Protein 6W92 (pdb70)

CATH classification: 2.30.30.140 (+1 more: 2.30.30.30)

Secondary structure (DSSP, 8-state):
-EEE-SSS-SS-TT-EEEEE-TTT--EEEEEEEEEEEEPPPTTS-SS-SSS---GGG-EEEEEESS-GGG-EEEEEGGGEEPPP--B--GGG--TT-EEEEEE-SSSTTS--EEEEEEEEEEEE-SS-EEEEEEES-STT-EEEEEPS-TT-PBPPP--

Structure (mmCIF, N/CA/C/O backbone):
data_6W92
#
_entry.id   6W92
#
_cell.length_a   40.380
_cell.length_b   54.870
_cell.length_c   66.550
_cell.angle_alpha   90.000
_cell.angle_beta   90.000
_cell.angle_gamma   90.000
#
_symmetry.space_group_name_H-M   'P 21 21 21'
#
loop_
_entity.id
_entity.type
_entity.pdbx_description
1 polymer 'E3 ubiquitin-protein ligase UHRF1'
2 water water
#
loop_
_atom_site.group_PDB
_atom_site.id
_atom_site.type_symbol
_atom_site.label_atom_id
_atom_site.label_alt_id
_atom_site.label_comp_id
_atom_site.label_asym_id
_atom_site.label_entity_id
_atom_site.label_seq_id
_atom_site.pdbx_PDB_ins_code
_atom_site.Cartn_x
_atom_site.Cartn_y
_atom_site.Cartn_z
_atom_site.occupancy
_atom_site.B_iso_or_equiv
_atom_site.auth_seq_id
_atom_site.auth_comp_id
_atom_site.auth_asym_id
_atom_site.auth_atom_id
_atom_site.pdbx_PDB_model_num
ATOM 1 N N . ASP A 1 6 ? 22.52395 -8.85738 -40.56463 1.000 32.02479 127 ASP A N 1
ATOM 2 C CA . ASP A 1 6 ? 23.75274 -9.21390 -39.86837 1.000 29.75733 127 ASP A CA 1
ATOM 3 C C . ASP A 1 6 ? 24.07126 -8.15489 -38.80701 1.000 31.49613 127 ASP A C 1
ATOM 4 O O . ASP A 1 6 ? 23.48418 -7.06366 -38.80469 1.000 31.51193 127 ASP A O 1
ATOM 7 N N . MET A 1 7 ? 24.97279 -8.49892 -37.88975 1.000 22.09420 128 MET A N 1
ATOM 8 C CA . MET A 1 7 ? 25.45558 -7.57673 -36.86879 1.000 21.55525 128 MET A CA 1
ATOM 9 C C . MET A 1 7 ? 26.79803 -7.00290 -37.30804 1.000 14.98874 128 MET A C 1
ATOM 10 O O . MET A 1 7 ? 27.67295 -7.74416 -37.76414 1.000 18.75841 128 MET A O 1
ATOM 14 N N . TRP A 1 8 ? 26.95170 -5.69046 -37.16995 1.000 11.67958 129 TRP A N 1
ATOM 15 C CA . TRP A 1 8 ? 28.20268 -5.00208 -37.44263 1.000 8.76693 129 TRP A CA 1
ATOM 16 C C . TRP A 1 8 ? 28.77735 -4.46838 -36.14196 1.000 8.24247 129 TRP A C 1
ATOM 17 O O . TRP A 1 8 ? 28.05253 -3.88926 -35.32561 1.000 8.73952 129 TRP A O 1
ATOM 38 N N . ASP A 1 9 ? 30.07204 -4.65135 -35.94224 1.000 8.13034 130 ASP A N 1
ATOM 39 C CA . ASP A 1 9 ? 30.73752 -4.02685 -34.81764 1.000 8.01182 130 ASP A CA 1
ATOM 40 C C . ASP A 1 9 ? 30.71553 -2.51418 -34.97323 1.000 10.20390 130 ASP A C 1
ATOM 41 O O . ASP A 1 9 ? 30.84854 -1.98306 -36.08190 1.000 12.26848 130 ASP A O 1
ATOM 50 N N . GLU A 1 10 ? 30.55099 -1.82376 -33.85129 1.000 9.67270 131 GLU A N 1
ATOM 51 C CA . GLU A 1 10 ? 30.35013 -0.38405 -33.79109 1.000 10.33821 131 GLU A CA 1
ATOM 52 C C . GLU A 1 10 ? 31.30268 0.18074 -32.75260 1.000 11.37498 131 GLU A C 1
ATOM 53 O 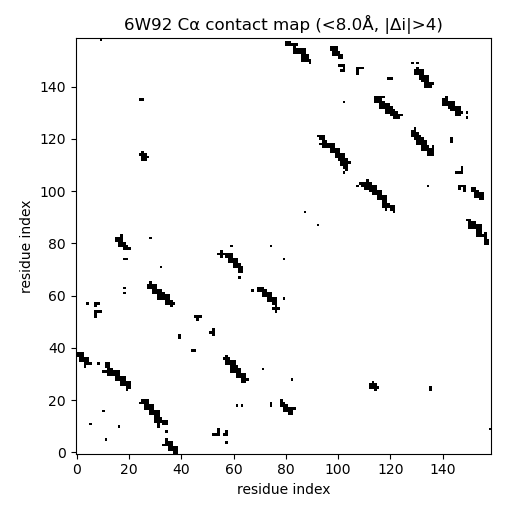O . GLU A 1 10 ? 31.32063 -0.28658 -31.61447 1.000 10.56340 131 GLU A O 1
ATOM 65 N N . THR A 1 11 ? 32.07122 1.19742 -33.12614 1.000 10.50324 132 THR A N 1
ATOM 66 C CA . THR A 1 11 ? 33.06984 1.76508 -32.23878 1.000 14.14548 132 THR A CA 1
ATOM 67 C C . THR A 1 11 ? 32.76857 3.18310 -31.78505 1.000 15.49800 132 THR A C 1
ATOM 68 O O . THR A 1 11 ? 33.42588 3.65770 -30.85826 1.000 17.07507 132 THR A O 1
ATOM 79 N N . GLU A 1 12 ? 31.81589 3.87164 -32.40210 1.000 13.87985 133 GLU A N 1
ATOM 80 C CA . GLU A 1 12 ? 31.57270 5.27914 -32.08476 1.000 17.64976 133 GLU A CA 1
ATOM 81 C C . GLU A 1 12 ? 30.31383 5.51273 -31.26905 1.000 17.04543 133 GLU A C 1
ATOM 82 O O . GLU A 1 12 ? 30.33844 6.28526 -30.30412 1.000 21.96134 133 GLU A O 1
ATOM 94 N N . LEU A 1 13 ? 29.20827 4.86334 -31.62164 1.000 14.88847 134 LEU A N 1
ATOM 95 C CA . LEU A 1 13 ? 27.92723 5.20071 -31.00938 1.000 17.81369 134 LEU A CA 1
ATOM 96 C C . LEU A 1 13 ? 27.82873 4.74626 -29.55715 1.000 17.86781 134 LEU A C 1
ATOM 97 O O . LEU A 1 13 ? 27.08391 5.34863 -28.77644 1.000 21.00430 134 LEU A O 1
ATOM 113 N N . GLY A 1 14 ? 28.55170 3.70444 -29.16551 1.000 15.93724 135 GLY A N 1
ATOM 114 C CA . GLY A 1 14 ? 28.39093 3.18043 -27.81870 1.000 15.93500 135 GLY A CA 1
ATOM 115 C C . GLY A 1 14 ? 28.91245 4.14544 -26.76757 1.000 14.24259 135 GLY A C 1
ATOM 116 O O . GLY A 1 14 ? 29.95230 4.78044 -26.93413 1.000 16.77144 135 GLY A O 1
ATOM 120 N N . LEU A 1 15 ? 28.18179 4.23675 -25.65550 1.000 18.53357 136 LEU A N 1
ATOM 121 C CA . LEU A 1 15 ? 28.65884 4.97812 -24.49454 1.000 18.71344 136 LEU A CA 1
ATOM 122 C C . LEU A 1 15 ? 29.70341 4.19696 -23.71393 1.000 18.81877 136 LEU A C 1
ATOM 123 O O . LEU A 1 15 ? 30.49945 4.79614 -22.98315 1.000 22.26905 136 LEU A O 1
ATOM 130 N N . TYR A 1 16 ? 29.70538 2.87680 -23.85249 1.000 14.84413 137 TYR A N 1
ATOM 131 C CA . TYR A 1 16 ? 30.58534 1.97520 -23.12428 1.000 14.17913 137 TYR A CA 1
ATOM 132 C C . TYR A 1 16 ? 31.42385 1.21395 -24.14148 1.000 13.72074 137 TYR A C 1
ATOM 133 O O . TYR A 1 16 ? 30.95576 0.90493 -25.24188 1.000 18.21142 137 TYR A O 1
ATOM 151 N N . LYS A 1 17 ? 32.68063 0.98115 -23.80758 1.000 17.20334 138 LYS A N 1
ATOM 152 C CA . LYS A 1 17 ? 33.62556 0.39898 -24.74819 1.000 15.99818 138 LYS A CA 1
ATOM 153 C C 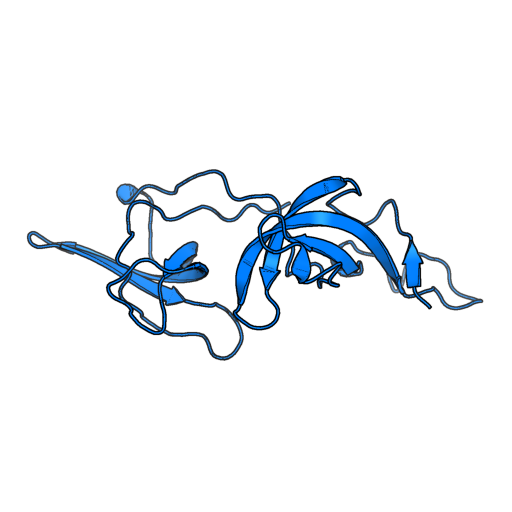. LYS A 1 17 ? 33.96101 -1.04131 -24.37802 1.000 14.05680 138 LYS A C 1
ATOM 154 O O . LYS A 1 17 ? 33.74122 -1.47709 -23.23666 1.000 10.65454 138 LYS A O 1
ATOM 164 N N . VAL A 1 18 ? 34.50302 -1.77448 -25.37088 1.000 12.11631 139 VAL A N 1
ATOM 165 C CA . VAL A 1 18 ? 34.93972 -3.13340 -25.10286 1.000 10.80824 139 VAL A CA 1
ATOM 166 C C . VAL A 1 18 ? 35.93554 -3.11597 -23.95327 1.000 10.67442 139 VAL A C 1
ATOM 167 O O . VAL A 1 18 ? 36.80889 -2.23609 -23.85221 1.000 12.90471 139 VAL A O 1
ATOM 180 N N . ASN A 1 19 ? 35.74070 -4.05492 -23.02809 1.000 9.34272 140 ASN A N 1
ATOM 181 C CA . ASN A 1 19 ? 36.55315 -4.24832 -21.83993 1.000 12.02236 140 ASN A CA 1
ATOM 182 C C . ASN A 1 19 ? 36.08270 -3.40944 -20.66230 1.000 10.27160 140 ASN A C 1
ATOM 183 O O . ASN A 1 19 ? 36.49050 -3.70098 -19.52695 1.000 11.61746 140 ASN A O 1
ATOM 194 N N . GLU A 1 20 ? 35.21397 -2.42196 -20.86050 1.000 9.45207 141 GLU A N 1
ATOM 195 C CA . GLU A 1 20 ? 34.72357 -1.61485 -19.75549 1.000 9.21116 141 GLU A CA 1
ATOM 196 C C . GLU A 1 20 ? 33.68054 -2.37631 -18.96122 1.000 8.35386 141 GLU A C 1
ATOM 197 O O . GLU A 1 20 ? 32.88675 -3.14306 -19.51211 1.000 8.96154 141 GLU A O 1
ATOM 209 N N . TYR A 1 21 ? 33.66993 -2.13199 -17.66376 1.000 8.06486 142 TYR A N 1
ATOM 210 C CA . TYR A 1 21 ? 32.68678 -2.70865 -16.77239 1.000 8.44091 142 TYR A CA 1
ATOM 211 C C . TYR A 1 21 ? 31.50334 -1.76689 -16.62137 1.000 6.99760 142 TYR A C 1
ATOM 212 O O . TYR A 1 21 ? 31.64585 -0.54192 -16.63219 1.000 9.42724 142 TYR A O 1
ATOM 230 N N . VAL A 1 22 ? 30.33015 -2.37400 -16.52328 1.000 6.44848 143 VAL A N 1
ATOM 231 C CA . VAL A 1 22 ? 29.04945 -1.68264 -16.46447 1.000 6.46473 143 VAL A CA 1
ATOM 232 C C . VAL A 1 22 ? 28.17422 -2.44173 -15.47831 1.000 5.82952 143 VAL A C 1
ATOM 233 O O . VAL A 1 22 ? 28.51299 -3.54222 -15.04902 1.000 6.54658 143 VAL A O 1
ATOM 246 N N . ASP A 1 23 ? 27.01751 -1.86488 -15.17376 1.000 6.14019 144 ASP A N 1
ATOM 247 C CA . ASP A 1 23 ? 25.89814 -2.61898 -14.63230 1.000 5.70743 144 ASP A CA 1
ATOM 248 C C . ASP A 1 23 ? 24.97418 -2.98341 -15.79075 1.000 5.63292 144 ASP A C 1
ATOM 249 O O . ASP A 1 23 ? 24.69194 -2.13994 -16.64814 1.000 6.85973 144 ASP A O 1
ATOM 258 N N . ALA A 1 24 ? 24.50816 -4.22551 -15.79627 1.000 5.61372 145 ALA A N 1
ATOM 259 C CA . ALA A 1 24 ? 23.60750 -4.72432 -16.82381 1.000 6.12192 145 ALA A CA 1
ATOM 260 C C . ALA A 1 24 ? 22.38194 -5.34141 -16.17904 1.000 5.46012 145 ALA A C 1
ATOM 261 O O . ALA A 1 24 ? 22.47543 -6.02473 -15.14604 1.000 7.01871 145 ALA A O 1
ATOM 268 N N . ARG A 1 25 ? 21.22346 -5.08174 -16.77438 1.000 6.34476 146 ARG A N 1
ATOM 269 C CA . ARG A 1 25 ? 19.94946 -5.50116 -16.21085 1.000 6.37605 146 ARG A CA 1
ATOM 270 C C . ARG A 1 25 ? 19.54638 -6.84976 -16.79606 1.000 6.34290 146 ARG A C 1
ATOM 271 O O . ARG A 1 25 ? 19.33744 -6.98352 -18.01551 1.000 6.77783 146 ARG A O 1
ATOM 292 N N . ASP A 1 26 ? 19.40049 -7.83869 -15.92190 1.000 6.84981 147 ASP A N 1
ATOM 293 C CA . ASP A 1 26 ? 19.14208 -9.19645 -16.34549 1.000 7.68232 147 ASP A CA 1
ATOM 294 C C . ASP A 1 26 ? 17.78711 -9.30920 -17.02001 1.000 8.64345 147 ASP A C 1
ATOM 295 O O . ASP A 1 26 ? 16.78824 -8.77376 -16.54501 1.000 8.80490 147 ASP A O 1
ATOM 304 N N . THR A 1 27 ? 17.76011 -10.06808 -18.11626 1.000 8.64408 148 THR A N 1
ATOM 305 C CA . THR A 1 27 ? 16.57540 -10.10841 -18.96580 1.000 10.42878 148 THR A CA 1
ATOM 306 C C . THR A 1 27 ? 15.46149 -10.92345 -18.33570 1.000 11.62098 148 THR A C 1
ATOM 307 O O . THR A 1 27 ? 14.30594 -10.79003 -18.75206 1.000 14.02806 148 THR A O 1
ATOM 318 N N . ASN A 1 28 ? 15.78466 -11.78371 -17.38063 1.000 10.57143 149 ASN A N 1
ATOM 319 C CA . ASN A 1 28 ? 14.81358 -12.64268 -16.74887 1.000 14.18465 149 ASN A CA 1
ATOM 320 C C . ASN A 1 28 ? 14.27610 -12.12104 -15.43148 1.000 13.60427 149 ASN A C 1
ATOM 321 O O . ASN A 1 28 ? 13.07555 -12.24555 -15.15471 1.000 19.72808 149 ASN A O 1
ATOM 332 N N . MET A 1 29 ? 15.12553 -11.50325 -14.62190 1.000 13.25686 150 MET A N 1
ATOM 333 C CA . MET A 1 29 ? 14.78862 -11.08206 -13.28495 1.000 17.54338 150 MET A CA 1
ATOM 334 C C . MET A 1 29 ? 14.71371 -9.57318 -13.10840 1.000 10.64510 150 MET A C 1
ATOM 335 O O . MET A 1 29 ? 14.11357 -9.10971 -12.13337 1.000 11.00904 150 MET A O 1
ATOM 339 N N . GLY A 1 30 ? 15.28550 -8.80703 -14.01829 1.000 9.68672 151 GLY A N 1
ATOM 340 C CA . GLY A 1 30 ? 15.19748 -7.36899 -13.93899 1.000 10.04084 151 GLY A CA 1
ATOM 341 C C . GLY A 1 30 ? 16.15807 -6.66818 -13.01206 1.000 8.85708 151 GLY A C 1
ATOM 342 O O . GLY A 1 30 ? 16.10653 -5.41461 -12.90343 1.000 10.20893 151 GLY A O 1
ATOM 346 N N . ALA A 1 31 ? 17.00918 -7.40478 -12.31919 1.000 7.68177 152 ALA A N 1
ATOM 347 C CA . ALA A 1 31 ? 17.98434 -6.81741 -11.42003 1.000 6.97699 152 ALA A CA 1
ATOM 348 C C . ALA A 1 31 ? 19.27436 -6.49228 -12.15105 1.000 6.21752 152 ALA A C 1
ATOM 349 O O . ALA A 1 31 ? 19.56229 -7.03058 -13.22241 1.000 6.53928 152 ALA A O 1
ATOM 356 N N . TRP A 1 32 ? 20.05202 -5.60132 -11.54961 1.000 6.32283 153 TRP A N 1
ATOM 357 C CA . TRP A 1 32 ? 21.29842 -5.10815 -12.12358 1.000 6.17312 153 TRP A CA 1
ATOM 358 C C . TRP A 1 32 ? 22.48725 -5.86709 -11.56229 1.000 6.76504 153 TRP A C 1
ATOM 359 O O . TRP A 1 32 ? 22.61115 -6.00965 -10.34302 1.000 7.01316 153 TRP A O 1
ATOM 380 N N . PHE A 1 33 ? 23.37938 -6.30586 -12.43995 1.000 6.31474 154 PHE A N 1
ATOM 381 C CA . PHE A 1 33 ? 24.56743 -7.06510 -12.08782 1.000 6.78222 154 PHE A CA 1
ATOM 382 C C . PHE A 1 33 ? 25.77214 -6.51477 -12.82391 1.000 7.22725 154 PHE A C 1
ATOM 383 O O . PHE A 1 33 ? 25.66930 -6.08738 -13.97557 1.000 7.33401 154 PHE A O 1
ATOM 400 N N . GLU A 1 34 ? 26.91784 -6.52293 -12.17120 1.000 6.67517 155 GLU A N 1
ATOM 401 C CA . GLU A 1 34 ? 28.13729 -6.05600 -12.80410 1.000 6.67231 155 GLU A CA 1
ATOM 402 C C . GLU A 1 34 ? 28.51564 -6.95684 -13.96774 1.000 5.82030 155 GLU A C 1
ATOM 403 O O . GLU A 1 34 ? 28.44102 -8.18191 -13.87284 1.000 6.80791 155 GLU A O 1
ATOM 415 N N . ALA A 1 35 ? 28.95328 -6.34559 -15.06541 1.000 6.64601 156 ALA A N 1
ATOM 416 C CA . ALA A 1 35 ? 29.29415 -7.09489 -16.26055 1.000 5.35282 156 ALA A CA 1
ATOM 417 C C . ALA A 1 35 ? 30.38826 -6.37148 -17.01768 1.000 5.99197 156 ALA A C 1
ATOM 418 O O . ALA A 1 35 ? 30.59811 -5.17720 -16.84261 1.000 6.98489 156 ALA A O 1
ATOM 425 N N . GLN A 1 36 ? 31.09760 -7.12212 -17.84740 1.000 6.66037 157 GLN A N 1
ATOM 426 C CA . GLN A 1 36 ? 32.09664 -6.54958 -18.73608 1.000 6.60730 157 GLN A CA 1
ATOM 427 C C . GLN A 1 36 ? 31.55645 -6.51860 -20.16343 1.000 7.02004 157 GLN A C 1
ATOM 428 O O . GLN A 1 36 ? 30.99484 -7.50823 -20.63723 1.000 6.10590 157 GLN A O 1
ATOM 442 N N . VAL A 1 37 ? 31.71636 -5.37789 -20.83597 1.000 6.75475 158 VAL A N 1
ATOM 443 C CA . VAL A 1 37 ? 31.36957 -5.29363 -22.25151 1.000 6.48743 158 VAL A CA 1
ATOM 444 C C . VAL A 1 37 ? 32.41855 -6.03825 -23.06101 1.000 6.98412 158 VAL A C 1
ATOM 445 O O . VAL A 1 37 ? 33.62172 -5.76601 -22.94943 1.000 9.01860 158 VAL A O 1
ATOM 458 N N . VAL A 1 38 ? 31.98232 -6.97257 -23.88025 1.000 6.38655 159 VAL A N 1
ATOM 459 C CA . VAL A 1 38 ? 32.90539 -7.67696 -24.74643 1.000 8.51104 159 VAL A CA 1
ATOM 460 C C . VAL A 1 38 ? 32.71901 -7.34912 -26.22067 1.000 7.72101 159 VAL A C 1
ATOM 461 O O . VAL A 1 38 ? 33.64534 -7.59695 -27.00478 1.000 7.87360 159 VAL A O 1
ATOM 474 N N . ARG A 1 39 ? 31.57809 -6.79639 -26.62281 1.000 6.20647 160 ARG A N 1
ATOM 475 C CA . ARG A 1 39 ? 31.32556 -6.42404 -28.00898 1.000 6.35527 160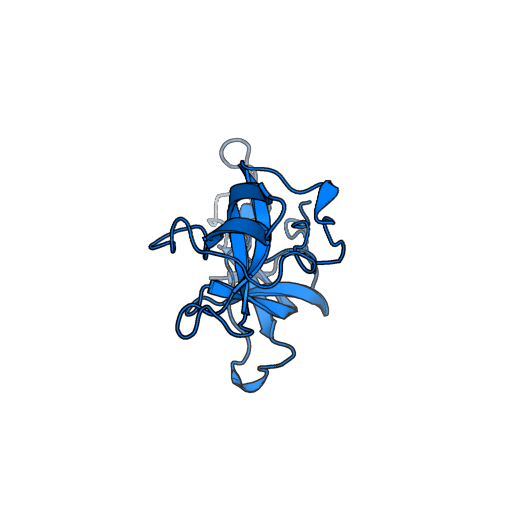 ARG A CA 1
ATOM 476 C C . ARG A 1 39 ? 30.21372 -5.38761 -28.02301 1.000 6.26367 160 ARG A C 1
ATOM 477 O O . ARG A 1 39 ? 29.35039 -5.38412 -27.13662 1.000 6.76082 160 ARG A O 1
ATOM 498 N N . VAL A 1 40 ? 30.25777 -4.49154 -29.01335 1.000 6.80448 161 VAL A N 1
ATOM 499 C CA . VAL A 1 40 ? 29.22666 -3.48862 -29.24068 1.000 6.87260 161 VAL A CA 1
ATOM 500 C C . VAL A 1 40 ? 28.87283 -3.55789 -30.71321 1.000 6.95442 161 VAL A C 1
ATOM 501 O O . VAL A 1 40 ? 29.76469 -3.47542 -31.56604 1.000 7.52562 161 VAL A O 1
ATOM 514 N N . THR A 1 41 ? 27.59259 -3.71932 -31.01920 1.000 6.98099 162 THR A N 1
ATOM 515 C CA . THR A 1 41 ? 27.17044 -3.89277 -32.39894 1.000 7.29822 162 THR A CA 1
ATOM 516 C C . THR A 1 41 ? 25.97616 -3.01303 -32.72080 1.000 7.79632 162 THR A C 1
ATOM 517 O O . THR A 1 41 ? 25.29795 -2.48165 -31.83800 1.000 8.32645 162 THR A O 1
ATOM 528 N N . ARG A 1 42 ? 25.73653 -2.86751 -34.01606 1.000 8.58001 163 ARG A N 1
ATOM 529 C CA . ARG A 1 42 ? 24.53484 -2.26115 -34.55612 1.000 8.92528 163 ARG A CA 1
ATOM 530 C C . ARG A 1 42 ? 24.02996 -3.16473 -35.66937 1.000 11.00186 163 ARG A C 1
ATOM 531 O O . ARG A 1 42 ? 24.75693 -4.02835 -36.16560 1.000 11.04962 163 ARG A O 1
ATOM 552 N N . LYS A 1 43 ? 22.78344 -2.96184 -36.07356 1.000 10.55240 164 LYS A N 1
ATOM 553 C CA . LYS A 1 43 ? 22.28457 -3.67255 -37.23717 1.000 11.83357 164 LYS A CA 1
ATOM 554 C C . LYS A 1 43 ? 22.93267 -3.11812 -38.50108 1.000 11.77450 164 LYS A C 1
ATOM 555 O O . LYS A 1 43 ? 23.20429 -1.92050 -38.61774 1.000 12.90062 164 LYS A O 1
ATOM 559 N N . ALA A 1 44 ? 23.16905 -4.00354 -39.46119 1.000 11.93490 165 ALA A N 1
ATOM 560 C CA . ALA A 1 44 ? 23.83624 -3.59692 -40.69020 1.000 12.49390 165 ALA A CA 1
ATOM 561 C C . ALA A 1 44 ? 23.01114 -2.54082 -41.41776 1.000 12.37999 165 ALA A C 1
ATOM 562 O O . ALA A 1 44 ? 21.78216 -2.67976 -41.53603 1.000 14.44283 165 ALA A O 1
ATOM 569 N N . PRO A 1 45 ? 23.64679 -1.49381 -41.94571 1.000 12.51041 166 PRO A N 1
ATOM 570 C C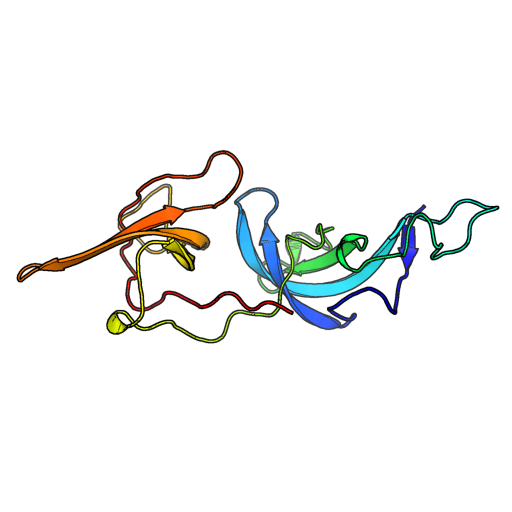A . PRO A 1 45 ? 22.93098 -0.56578 -42.81542 1.000 15.65365 166 PRO A CA 1
ATOM 571 C C . PRO A 1 45 ? 22.54777 -1.26779 -44.10122 1.000 16.36110 166 PRO A C 1
ATOM 572 O O . PRO A 1 45 ? 23.17077 -2.25301 -44.51642 1.000 16.53940 166 PRO A O 1
ATOM 583 N N . SER A 1 46 ? 21.52044 -0.71826 -44.73846 1.000 16.18369 167 SER A N 1
ATOM 584 C CA . SER A 1 46 ? 21.15308 -1.14005 -46.07716 1.000 18.80784 167 SER A CA 1
ATOM 585 C C . SER A 1 46 ? 22.27581 -0.82594 -47.06286 1.000 18.67733 167 SER A C 1
ATOM 586 O O . SER A 1 46 ? 23.08370 0.08402 -46.85818 1.000 15.66294 167 SER A O 1
ATOM 594 N N . ARG A 1 47 ? 22.30137 -1.57810 -48.16592 1.000 18.62667 168 ARG A N 1
ATOM 595 C CA . ARG A 1 47 ? 23.37357 -1.43257 -49.14880 1.000 23.42887 168 ARG A CA 1
ATOM 596 C C . ARG A 1 47 ? 23.44677 -0.02406 -49.72221 1.000 16.21935 168 ARG A C 1
ATOM 597 O O . ARG A 1 47 ? 24.54931 0.47418 -50.01260 1.000 16.57112 168 ARG A O 1
ATOM 601 N N . ASP A 1 48 ? 22.29861 0.62865 -49.87980 1.000 17.25678 169 ASP A N 1
ATOM 602 C CA . ASP A 1 48 ? 22.21556 1.94932 -50.47968 1.000 18.31805 169 ASP A CA 1
ATOM 603 C C . ASP A 1 48 ? 21.93793 3.03186 -49.44904 1.000 18.68880 169 ASP A C 1
ATOM 604 O O . ASP A 1 48 ? 21.49124 4.12444 -49.81442 1.000 19.96904 169 ASP A O 1
ATOM 608 N N . GLU A 1 49 ? 22.23074 2.76571 -48.17444 1.000 18.22018 170 GLU A N 1
ATOM 609 C CA . GLU A 1 49 ? 22.04219 3.75810 -47.13969 1.000 18.09924 170 GLU A CA 1
ATOM 610 C C . GLU A 1 49 ? 23.34228 3.98580 -46.38178 1.000 17.19490 170 GLU A C 1
ATOM 611 O O . GLU A 1 49 ? 24.10774 3.03765 -46.15961 1.000 16.01047 170 GLU A O 1
ATOM 623 N N . PRO A 1 50 ? 23.60948 5.21796 -45.95601 1.000 17.92033 171 PRO A N 1
ATOM 624 C CA . PRO A 1 50 ? 24.78473 5.46775 -45.12319 1.000 17.27935 171 PRO A CA 1
ATOM 625 C C . PRO A 1 50 ? 24.57240 4.93018 -43.71423 1.000 16.37233 171 PRO A C 1
ATOM 626 O O . PRO A 1 50 ? 23.45293 4.65353 -43.26677 1.000 16.48748 171 PRO A O 1
ATOM 637 N N . CYS A 1 51 ? 25.67897 4.78847 -42.99054 1.000 15.57907 172 CYS A N 1
ATOM 638 C CA . CYS A 1 51 ? 25.57008 4.37414 -41.59594 1.000 14.79523 172 CYS A CA 1
ATOM 639 C C . CYS A 1 51 ? 24.73399 5.35186 -40.78436 1.000 15.71747 172 CYS A C 1
ATOM 640 O O . CYS A 1 51 ? 24.07114 4.94231 -39.82435 1.000 15.43654 172 CYS A O 1
ATOM 648 N N . SER A 1 52 ? 24.75156 6.62943 -41.13931 1.000 17.75516 173 SER A N 1
ATOM 649 C CA . SER A 1 52 ? 23.96719 7.65260 -40.46099 1.000 20.44293 173 SER A CA 1
ATOM 650 C C . SER A 1 52 ? 23.46690 8.61437 -41.52027 1.000 25.26151 173 SER A C 1
ATOM 651 O O . SER A 1 52 ? 24.24506 9.02991 -42.37735 1.000 22.78700 173 SER A O 1
ATOM 659 N N . SER A 1 53 ? 22.18236 8.96473 -41.46922 1.000 32.28680 174 SER A N 1
ATOM 660 C CA . SER A 1 53 ? 21.57636 9.84340 -42.46294 1.000 36.32811 174 SER A CA 1
ATOM 661 C C . SER A 1 53 ? 20.87160 11.00152 -41.76895 1.000 33.12011 174 SER A C 1
ATOM 662 O O . SER A 1 53 ? 20.72635 11.02948 -40.54613 1.000 31.44948 174 SER A O 1
ATOM 666 N N . THR A 1 54 ? 20.43124 11.97406 -42.56981 1.000 37.76293 175 THR A N 1
ATOM 667 C CA . THR A 1 54 ? 19.64477 13.07707 -42.02421 1.000 35.77320 175 THR A CA 1
ATOM 668 C C . THR A 1 54 ? 18.29149 12.58428 -41.52567 1.000 36.68284 175 THR A C 1
ATOM 669 O O . THR A 1 54 ? 17.83346 12.99138 -40.45253 1.000 36.92147 175 THR A O 1
ATOM 673 N N . SER A 1 55 ? 17.64110 11.70011 -42.28944 1.000 37.19690 176 SER A N 1
ATOM 674 C CA . SER A 1 55 ? 16.34750 11.17045 -41.86971 1.000 34.47473 176 SER A CA 1
ATOM 675 C C . SER A 1 55 ? 16.48131 10.34818 -40.59657 1.000 35.90194 176 SER A C 1
ATOM 676 O O . SER A 1 55 ? 15.59110 10.36856 -39.73707 1.000 39.76845 176 SER A O 1
ATOM 684 N N . ARG A 1 56 ? 17.58709 9.61760 -40.45836 1.000 33.62047 177 ARG A N 1
ATOM 685 C CA . ARG A 1 56 ? 17.79493 8.70001 -39.33879 1.000 32.84543 177 ARG A CA 1
ATOM 686 C C . ARG A 1 56 ? 19.23209 8.82703 -38.85830 1.000 32.88550 177 ARG A C 1
ATOM 687 O O . ARG A 1 56 ? 20.08290 7.97227 -39.14460 1.000 32.35978 177 ARG A O 1
ATOM 691 N N . PRO A 1 57 ? 19.54755 9.89752 -38.12874 1.000 33.18684 178 PRO A N 1
ATOM 692 C CA . PRO A 1 57 ? 20.88467 10.00909 -37.51762 1.000 29.16568 178 PRO A CA 1
ATOM 693 C C . PRO A 1 57 ? 21.10908 8.86892 -36.53635 1.000 24.41177 178 PRO A C 1
ATOM 694 O O . PRO A 1 57 ? 20.31550 8.66001 -35.62357 1.000 28.03033 178 PRO A O 1
ATOM 705 N N . ALA A 1 58 ? 22.18388 8.10551 -36.74958 1.000 23.29720 179 ALA A N 1
ATOM 706 C CA . ALA A 1 58 ? 22.49982 6.99568 -35.86100 1.000 22.04728 179 ALA A CA 1
ATOM 707 C C . ALA A 1 58 ? 22.63981 7.50642 -34.43296 1.000 25.77216 179 ALA A C 1
ATOM 708 O O . ALA A 1 58 ? 23.14108 8.61142 -34.19656 1.000 32.97205 179 ALA A O 1
ATOM 715 N N . LEU A 1 59 ? 22.17004 6.70535 -33.48017 1.000 25.79967 180 LEU A N 1
ATOM 716 C CA . LEU A 1 59 ? 22.08426 7.12464 -32.09141 1.000 24.59748 180 LEU A CA 1
ATOM 717 C C . LEU A 1 59 ? 22.60824 6.02759 -31.17567 1.000 23.28793 180 LEU A C 1
ATOM 718 O O . LEU A 1 59 ? 22.60571 4.84246 -31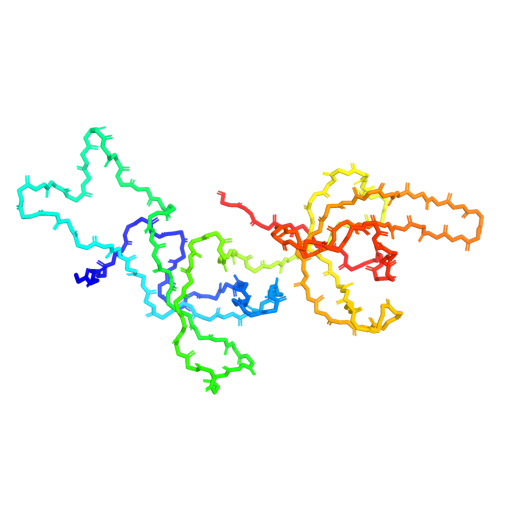.51761 1.000 20.70630 180 LEU A O 1
ATOM 734 N N . GLU A 1 60 ? 23.05225 6.44308 -29.98776 1.000 28.97129 181 GLU A N 1
ATOM 735 C CA . GLU A 1 60 ? 23.58017 5.49449 -29.01111 1.000 24.86391 181 GLU A CA 1
ATOM 736 C C . GLU A 1 60 ? 22.53463 4.45476 -28.62088 1.000 22.57220 181 GLU A C 1
ATOM 737 O O . GLU A 1 60 ? 22.86873 3.29116 -28.35678 1.000 23.36287 181 GLU A O 1
ATOM 741 N N . GLU A 1 61 ? 21.26439 4.85687 -28.54872 1.000 23.83261 182 GLU A N 1
ATOM 742 C CA . GLU A 1 61 ? 20.21025 3.90439 -28.21310 1.000 28.89713 182 GLU A CA 1
ATOM 743 C C . GLU A 1 61 ? 20.07285 2.81616 -29.26722 1.000 27.78887 182 GLU A C 1
ATOM 744 O O . GLU A 1 61 ? 19.33155 1.84760 -29.05100 1.000 31.79218 182 GLU A O 1
ATOM 748 N N . ASP A 1 62 ? 20.76365 2.95908 -30.40126 1.000 23.22150 183 ASP A N 1
ATOM 749 C CA . ASP A 1 62 ? 20.68333 1.97225 -31.46095 1.000 22.69225 183 ASP A CA 1
ATOM 750 C C . ASP A 1 62 ? 21.54653 0.74979 -31.17640 1.000 25.62050 183 ASP A C 1
ATOM 751 O O . ASP A 1 62 ? 21.28825 -0.31100 -31.75639 1.000 28.89053 183 ASP A O 1
ATOM 760 N N . VAL A 1 63 ? 22.56572 0.85955 -30.30252 1.000 16.07561 184 VAL A N 1
ATOM 761 C CA . VAL A 1 63 ? 23.55347 -0.20921 -30.21427 1.000 10.92653 184 VAL A CA 1
ATOM 762 C C . VAL A 1 63 ? 23.07675 -1.31214 -29.29037 1.000 9.28799 184 VAL A C 1
ATOM 763 O O . VAL A 1 63 ? 22.28838 -1.09384 -28.36283 1.000 9.84579 184 VAL A O 1
ATOM 776 N N . ILE A 1 64 ? 23.58512 -2.50653 -29.55013 1.000 9.26132 185 ILE A N 1
ATOM 777 C CA . ILE A 1 64 ? 23.42747 -3.65052 -28.66927 1.000 8.56387 185 ILE A CA 1
ATOM 778 C C . ILE A 1 64 ? 24.76422 -3.90241 -27.99722 1.000 8.96617 185 ILE A C 1
ATOM 779 O O . ILE A 1 64 ? 25.79913 -3.97905 -28.66479 1.000 8.67074 185 ILE A O 1
ATOM 795 N N . TYR A 1 65 ? 24.74506 -4.00374 -26.69485 1.000 8.42082 186 TYR A N 1
ATOM 796 C CA . TYR A 1 65 ? 25.91954 -4.34363 -25.91869 1.000 7.90432 186 TYR A CA 1
ATOM 797 C C . TYR A 1 65 ? 25.92302 -5.83676 -25.65427 1.000 11.51404 186 TYR A C 1
ATOM 798 O O . TYR A 1 65 ? 24.89099 -6.41927 -25.30082 1.000 16.66540 186 TYR A O 1
ATOM 816 N N . HIS A 1 66 ? 27.07582 -6.45584 -25.83103 1.000 6.92862 187 HIS A N 1
ATOM 817 C CA . HIS A 1 66 ? 27.23812 -7.86502 -25.54997 1.000 6.50625 187 HIS A CA 1
ATOM 818 C C . HIS A 1 66 ? 28.13005 -7.95408 -24.33311 1.000 5.86960 187 HIS A C 1
ATOM 819 O O . HIS A 1 66 ? 29.24543 -7.41734 -24.33342 1.000 6.99233 187 HIS A O 1
ATOM 833 N N . VAL A 1 67 ? 27.62455 -8.55632 -23.26102 1.000 5.74927 188 VAL A N 1
ATOM 834 C CA . VAL A 1 67 ? 28.27592 -8.46202 -21.96109 1.000 5.65872 188 VAL A CA 1
ATOM 835 C C . VAL A 1 67 ? 28.41082 -9.84003 -21.33581 1.000 5.80170 188 VAL A C 1
ATOM 836 O O . VAL A 1 67 ? 27.69281 -10.77522 -21.67337 1.000 6.87168 188 VAL A O 1
ATOM 849 N N . LYS A 1 68 ? 29.34690 -9.94251 -20.40188 1.000 5.82115 189 LYS A N 1
ATOM 850 C CA . LYS A 1 68 ? 29.52975 -11.14408 -19.60486 1.000 7.01990 189 LYS A CA 1
ATOM 851 C C . LYS A 1 68 ? 29.47978 -10.75010 -18.13760 1.000 6.76164 189 LYS A C 1
ATOM 852 O O . LYS A 1 68 ? 30.26944 -9.90851 -17.68791 1.000 6.83257 189 LYS A O 1
ATOM 871 N N . TYR A 1 69 ? 28.54599 -11.33572 -17.40619 1.000 6.21393 190 TYR A N 1
ATOM 872 C CA . TYR A 1 69 ? 28.39834 -11.00766 -15.99689 1.000 7.33149 190 TYR A CA 1
ATOM 873 C C . TYR A 1 69 ? 29.60947 -11.45451 -15.20037 1.000 7.52968 190 TYR A C 1
ATOM 874 O O . TYR A 1 69 ? 30.04129 -12.59598 -15.29367 1.000 8.87200 190 TYR A O 1
ATOM 892 N N . ASP A 1 70 ? 30.07484 -10.56218 -14.32006 1.000 7.09789 191 ASP A N 1
ATOM 893 C CA . ASP A 1 70 ? 31.24492 -10.86271 -13.50148 1.000 8.93488 191 ASP A CA 1
ATOM 894 C C . ASP A 1 70 ? 31.01666 -12.06066 -12.58954 1.000 8.73620 191 ASP A C 1
ATOM 895 O O . ASP A 1 70 ? 31.91137 -12.89577 -12.42151 1.000 12.27586 191 ASP A O 1
ATOM 904 N N . ASP A 1 71 ? 29.86171 -12.14746 -11.96245 1.000 8.87678 192 ASP A N 1
ATOM 905 C CA . ASP A 1 71 ? 29.61632 -13.21838 -11.01435 1.000 10.79599 192 ASP A CA 1
ATOM 906 C C . ASP A 1 71 ? 28.87423 -14.39412 -11.62191 1.000 12.17575 192 ASP A C 1
ATOM 907 O O . ASP A 1 71 ? 28.62893 -15.38338 -10.92749 1.000 13.91984 192 ASP A O 1
ATOM 916 N N . TYR A 1 72 ? 28.50305 -14.30549 -12.89692 1.000 10.91798 193 TYR A N 1
ATOM 917 C CA . TYR A 1 72 ? 27.78597 -15.37582 -13.58702 1.000 11.24106 193 TYR A CA 1
ATOM 918 C C . TYR A 1 72 ? 28.43317 -15.64235 -14.93443 1.000 10.29838 193 TYR A C 1
ATOM 919 O O . TYR A 1 72 ? 27.77456 -15.59455 -15.97988 1.000 10.04234 193 TYR A O 1
ATOM 937 N N . PRO A 1 73 ? 29.72445 -15.95990 -14.94898 1.000 9.72594 194 PRO A N 1
ATOM 938 C CA . PRO A 1 73 ? 30.38603 -16.25427 -16.22138 1.000 11.38063 194 PRO A CA 1
ATOM 939 C C . PRO A 1 73 ? 29.75229 -17.41656 -16.94571 1.000 11.73491 194 PRO A C 1
ATOM 940 O O . PRO A 1 73 ? 29.84496 -17.50652 -18.18667 1.000 12.28893 194 PRO A O 1
ATOM 951 N N . GLU A 1 74 ? 29.11775 -18.31880 -16.1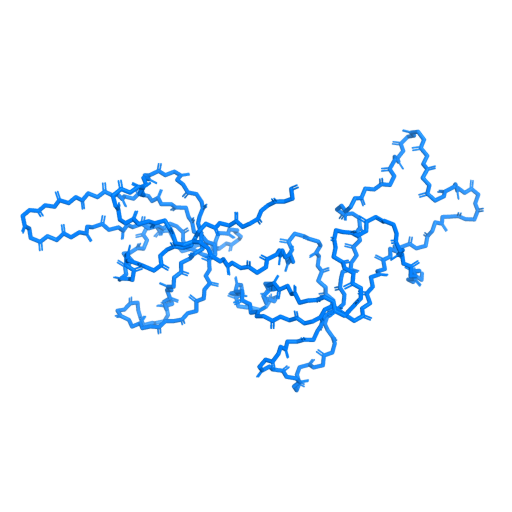9869 1.000 12.32628 195 GLU A N 1
ATOM 952 C CA . GLU A 1 74 ? 28.50839 -19.50229 -16.78087 1.000 13.89660 195 GLU A CA 1
ATOM 953 C C . GLU A 1 74 ? 27.36891 -19.14908 -17.72431 1.000 11.06652 195 GLU A C 1
ATOM 954 O O . GLU A 1 74 ? 26.99174 -19.99173 -18.54626 1.000 12.76982 195 GLU A O 1
ATOM 966 N N . ASN A 1 75 ? 26.80666 -17.95502 -17.61210 1.000 11.18270 196 ASN A N 1
ATOM 967 C CA . ASN A 1 75 ? 25.75306 -17.50517 -18.50922 1.000 11.79162 196 ASN A CA 1
ATOM 968 C C . ASN A 1 75 ? 26.28980 -17.14594 -19.88833 1.000 10.22552 196 ASN A C 1
ATOM 969 O O . ASN A 1 75 ? 25.49775 -16.99563 -20.83492 1.000 10.69585 196 ASN A O 1
ATOM 980 N N . GLY A 1 76 ? 27.60628 -16.97867 -20.03173 1.000 8.92254 197 GLY A N 1
ATOM 981 C CA . GLY A 1 76 ? 28.20374 -16.63634 -21.30114 1.000 8.53492 197 GLY A CA 1
ATOM 982 C C . GLY A 1 76 ? 27.96264 -15.18859 -21.65551 1.000 8.27025 197 GLY A C 1
ATOM 983 O O . GLY A 1 76 ? 27.59935 -14.35074 -20.83001 1.000 8.17006 197 GLY A O 1
ATOM 987 N N . VAL A 1 77 ? 28.19292 -14.90593 -22.92325 1.000 7.48989 198 VAL A N 1
ATOM 988 C CA . VAL A 1 77 ? 28.03758 -13.57123 -23.46668 1.000 6.89007 198 VAL A CA 1
ATOM 989 C C . VAL A 1 77 ? 26.56678 -13.38555 -23.79183 1.000 7.05964 198 VAL A C 1
ATOM 990 O O . VAL A 1 77 ? 25.97981 -14.20899 -24.50812 1.000 8.01753 198 VAL A O 1
ATOM 1003 N N . VAL A 1 78 ? 25.97338 -12.30983 -23.26971 1.000 7.37681 199 VAL A N 1
ATOM 1004 C CA . VAL A 1 78 ? 24.54965 -12.03361 -23.43332 1.000 7.64749 199 VAL A CA 1
ATOM 1005 C C . VAL A 1 78 ? 24.36665 -10.67687 -24.10119 1.000 7.30759 199 VAL A C 1
ATOM 1006 O O . VAL A 1 78 ? 25.12666 -9.73989 -23.85869 1.000 7.24953 199 VAL A O 1
ATOM 1019 N N . GLN A 1 79 ? 23.34552 -10.58119 -24.93532 1.000 9.01004 200 GLN A N 1
ATOM 1020 C CA . GLN A 1 79 ? 23.03910 -9.33587 -25.62753 1.000 8.63259 200 GLN A CA 1
ATOM 1021 C C . GLN A 1 79 ? 22.09490 -8.46974 -24.81680 1.000 12.19508 200 GLN A C 1
ATOM 1022 O O . GLN A 1 79 ? 21.09813 -8.95477 -24.26458 1.000 14.87454 200 GLN A O 1
ATOM 1036 N N A MET A 1 80 ? 22.41864 -7.18268 -24.74127 0.646 10.08941 201 MET A N 1
ATOM 1037 N N B MET A 1 80 ? 22.40463 -7.17683 -24.76869 0.354 10.54749 201 MET A N 1
ATOM 1038 C CA A MET A 1 80 ? 21.67511 -6.21732 -23.94702 0.646 9.82098 201 MET A CA 1
ATOM 1039 C CA B MET A 1 80 ? 21.67447 -6.22453 -23.94936 0.354 9.87108 201 MET A CA 1
ATOM 1040 C C A MET A 1 80 ? 21.22005 -5.06123 -24.82122 0.646 9.31513 201 MET A C 1
ATOM 1041 C C B MET A 1 80 ? 21.22584 -5.05073 -24.80360 0.354 9.25824 201 MET A C 1
ATOM 1042 O O A MET A 1 80 ? 22.00701 -4.51530 -25.60461 0.646 10.31332 201 MET A O 1
ATOM 1043 O O B MET A 1 80 ? 22.02014 -4.49461 -25.56903 0.354 10.16767 201 MET A O 1
ATOM 1070 N N . ASN A 1 81 ? 19.94908 -4.68579 -24.68017 1.000 8.64422 202 ASN A N 1
ATOM 1071 C CA . ASN A 1 81 ? 19.47675 -3.40669 -25.17193 1.000 8.85436 202 ASN A CA 1
ATOM 1072 C C . ASN A 1 81 ? 20.24472 -2.30147 -24.45898 1.000 9.39553 202 ASN A C 1
ATOM 1073 O O . ASN A 1 81 ? 20.65778 -2.43410 -23.30520 1.000 8.23134 202 ASN A O 1
ATOM 1084 N N . SER A 1 82 ? 20.43066 -1.19091 -25.16036 1.000 9.27592 203 SER A N 1
ATOM 1085 C CA . SER A 1 82 ? 21.16607 -0.07376 -24.57504 1.000 10.18566 203 SER A CA 1
ATOM 1086 C C . SER A 1 82 ? 20.51851 0.44359 -23.29903 1.000 10.25262 203 SER A C 1
ATOM 1087 O O . SER A 1 82 ? 21.21857 0.97844 -22.43535 1.000 11.06652 203 SER A O 1
ATOM 1095 N N . ARG A 1 83 ? 19.19917 0.30182 -23.14687 1.000 9.95941 204 ARG A N 1
ATOM 1096 C CA . ARG A 1 83 ? 18.54264 0.74991 -21.92293 1.000 9.94279 204 ARG A CA 1
ATOM 1097 C C . ARG A 1 83 ? 18.84887 -0.15271 -20.74434 1.000 8.49952 204 ARG A C 1
ATOM 1098 O O . ARG A 1 83 ? 18.48826 0.17876 -19.60741 1.000 9.80421 204 ARG A O 1
ATOM 1119 N N . ASP A 1 84 ? 19.50333 -1.28377 -20.97745 1.000 7.68589 205 ASP A N 1
ATOM 1120 C CA . ASP A 1 84 ? 19.76754 -2.26774 -19.94193 1.000 6.77695 205 ASP A CA 1
ATOM 1121 C C . ASP A 1 84 ? 21.23875 -2.32251 -19.55937 1.000 5.58592 205 ASP A C 1
ATOM 1122 O O . ASP A 1 84 ? 21.67538 -3.28067 -18.93130 1.000 6.33784 205 ASP A O 1
ATOM 1131 N N . VAL A 1 85 ? 21.99830 -1.30023 -19.92926 1.000 6.39711 206 VAL A N 1
ATOM 1132 C CA . VAL A 1 85 ? 23.40170 -1.17347 -19.58201 1.000 6.76967 206 VAL A CA 1
ATOM 1133 C C . VAL A 1 85 ? 23.64042 0.25755 -19.14120 1.000 8.24547 206 VAL A C 1
ATOM 1134 O O . VAL A 1 85 ? 23.14785 1.20029 -19.76801 1.000 9.04401 206 VAL A O 1
ATOM 1147 N N . ARG A 1 86 ? 24.39693 0.42399 -18.06372 1.000 6.24843 207 ARG A N 1
ATOM 1148 C CA . ARG A 1 86 ? 24.74482 1.76588 -17.60694 1.000 7.63811 207 ARG A CA 1
ATOM 1149 C C . ARG A 1 86 ? 26.01443 1.69882 -16.77562 1.000 6.61851 207 ARG A C 1
ATOM 1150 O O . ARG A 1 86 ? 26.45530 0.63338 -16.34945 1.000 6.90503 207 ARG A O 1
ATOM 1171 N N . ALA A 1 87 ? 26.58374 2.86809 -16.52187 1.000 6.63418 208 ALA A N 1
ATOM 1172 C CA . ALA A 1 87 ? 27.75673 2.94310 -15.66131 1.000 7.43483 208 ALA A CA 1
ATOM 1173 C C . ALA A 1 87 ? 27.44379 2.37806 -14.28500 1.000 6.53822 208 ALA A C 1
ATOM 1174 O O . ALA A 1 87 ? 26.33326 2.50791 -13.77227 1.000 7.32791 208 ALA A O 1
ATOM 1181 N N . ARG A 1 88 ? 28.43684 1.74804 -13.68078 1.000 6.88644 209 ARG A N 1
ATOM 1182 C CA . ARG A 1 88 ? 28.25064 1.11820 -12.38078 1.000 6.82863 209 ARG A CA 1
ATOM 1183 C C . ARG A 1 88 ? 27.82645 2.12942 -11.32599 1.000 7.06205 209 ARG A C 1
ATOM 1184 O O . ARG A 1 88 ? 28.36187 3.23635 -11.24645 1.000 6.76240 209 ARG A O 1
ATOM 1205 N N . ALA A 1 89 ? 26.87225 1.71125 -10.49638 1.000 7.94514 210 ALA A N 1
ATOM 1206 C CA . ALA A 1 89 ? 26.36621 2.56593 -9.43570 1.000 6.43682 210 ALA A CA 1
ATOM 1207 C C . ALA A 1 89 ? 27.46334 2.81756 -8.42263 1.000 7.46198 210 ALA A C 1
ATOM 1208 O O . ALA A 1 89 ? 28.32730 1.96313 -8.18093 1.000 9.03019 210 ALA A O 1
ATOM 1215 N N . ARG A 1 90 ? 27.47911 4.02356 -7.86554 1.000 6.98628 211 ARG A N 1
ATOM 1216 C CA . ARG A 1 90 ? 28.61540 4.42188 -7.04709 1.000 7.90290 211 ARG A CA 1
ATOM 1217 C C . ARG A 1 90 ? 28.29187 5.41085 -5.94147 1.000 7.37535 211 ARG A C 1
ATOM 1218 O O . ARG A 1 90 ? 29.12531 5.59980 -5.05003 1.000 9.03853 211 ARG A O 1
ATOM 1239 N N . THR A 1 91 ? 27.13389 6.05658 -5.95932 1.000 6.98622 212 THR A N 1
ATOM 1240 C CA . THR A 1 91 ? 26.83082 7.09032 -4.98234 1.000 8.69207 212 THR A CA 1
ATOM 1241 C C . THR A 1 91 ? 25.51501 6.78842 -4.30191 1.000 6.85084 212 THR A C 1
ATOM 1242 O O . THR A 1 91 ? 24.49826 6.67109 -4.97814 1.000 7.16072 212 THR A O 1
ATOM 1253 N N . ILE A 1 92 ? 25.53645 6.64769 -2.97519 1.000 7.23103 213 ILE A N 1
ATOM 1254 C CA . ILE A 1 92 ? 24.31420 6.50491 -2.19946 1.000 7.47062 213 ILE A CA 1
ATOM 1255 C C . ILE A 1 92 ? 23.64385 7.85737 -2.03206 1.000 7.58407 213 ILE A C 1
ATOM 1256 O O . ILE A 1 92 ? 24.30473 8.87977 -1.86711 1.000 8.42394 213 ILE A O 1
ATOM 1272 N N . ILE A 1 93 ? 22.32734 7.85203 -2.10472 1.000 6.50556 214 ILE A N 1
ATOM 1273 C CA . ILE A 1 93 ? 21.49478 8.98774 -1.73679 1.000 7.51583 214 ILE A CA 1
ATOM 1274 C C . ILE A 1 93 ? 21.08022 8.72463 -0.29862 1.000 7.99565 214 ILE A C 1
ATOM 1275 O O . ILE A 1 93 ? 20.28581 7.81700 -0.03868 1.000 8.80075 214 ILE A O 1
ATOM 1291 N N . LYS A 1 94 ? 21.63160 9.48721 0.62823 1.000 8.25420 215 LYS A N 1
ATOM 1292 C CA . LYS A 1 94 ? 21.32961 9.28919 2.04196 1.000 8.24841 215 LYS A CA 1
ATOM 1293 C C . LYS A 1 94 ? 19.85412 9.51356 2.32770 1.000 8.20849 215 LYS A C 1
ATOM 1294 O O . LYS A 1 94 ? 19.14947 10.23146 1.61274 1.000 7.80095 215 LYS A O 1
ATOM 1307 N N . TRP A 1 95 ? 19.41206 8.93299 3.44344 1.000 8.94929 216 TRP A N 1
ATOM 1308 C CA . TRP A 1 95 ? 18.01142 8.99647 3.84877 1.000 8.50416 216 TRP A CA 1
ATOM 1309 C C . TRP A 1 95 ? 17.47272 10.41227 3.76761 1.000 9.21857 216 TRP A C 1
ATOM 1310 O O . TRP A 1 95 ? 16.36375 10.64649 3.27330 1.000 9.56141 216 TRP A O 1
ATOM 1331 N N . GLN A 1 96 ? 18.24402 11.37485 4.26059 1.000 9.04635 217 GLN A N 1
ATOM 1332 C CA . GLN A 1 96 ? 17.76317 12.74511 4.34770 1.000 10.81814 217 GLN A CA 1
ATOM 1333 C C . GLN A 1 96 ? 17.53243 13.36157 2.97789 1.000 12.26262 217 GLN A C 1
ATOM 1334 O O . GLN A 1 96 ? 16.75996 14.32149 2.86495 1.000 13.17622 217 GLN A O 1
ATOM 1348 N N . ASP A 1 97 ? 18.13520 12.80801 1.93460 1.000 9.73257 218 ASP A N 1
ATOM 1349 C CA . ASP A 1 97 ? 18.02461 13.35419 0.5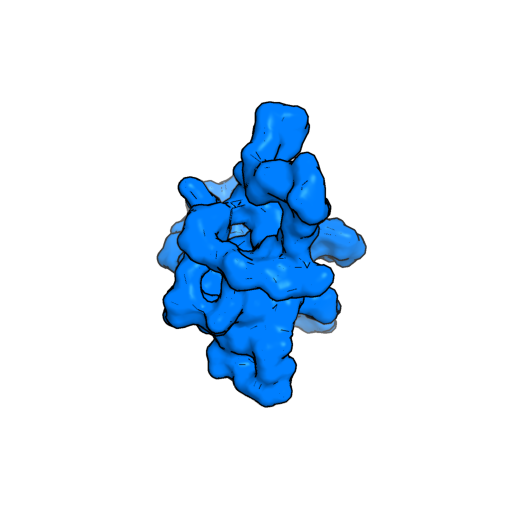9037 1.000 9.89744 218 ASP A CA 1
ATOM 1350 C C . ASP A 1 97 ? 17.03786 12.60225 -0.28925 1.000 8.74854 218 ASP A C 1
ATOM 1351 O O . ASP A 1 97 ? 16.83595 13.00542 -1.43634 1.000 12.13389 218 ASP A O 1
ATOM 1360 N N . LEU A 1 98 ? 16.44387 11.52453 0.19842 1.000 8.10877 219 LEU A N 1
ATOM 1361 C CA . LEU A 1 98 ? 15.48770 10.76229 -0.58825 1.000 7.92949 219 LEU A CA 1
ATOM 1362 C C . LEU A 1 98 ? 14.14036 11.46608 -0.59512 1.000 7.65171 219 LEU A C 1
ATOM 1363 O O . LEU A 1 98 ? 13.75264 12.11892 0.38262 1.000 8.81343 219 LEU A O 1
ATOM 1379 N N . GLU A 1 99 ? 13.39781 11.32778 -1.68839 1.000 7.10843 220 GLU A N 1
ATOM 1380 C CA . GLU A 1 99 ? 12.05693 11.89288 -1.71397 1.000 8.34573 220 GLU A CA 1
ATOM 1381 C C . GLU A 1 99 ? 11.17282 11.13949 -2.69589 1.000 7.68671 220 GLU A C 1
ATOM 1382 O O . GLU A 1 99 ? 11.64013 10.47134 -3.62715 1.000 7.43133 220 GLU A O 1
ATOM 1394 N N . VAL A 1 100 ? 9.86740 11.29174 -2.49528 1.000 8.30344 221 VAL A N 1
ATOM 1395 C CA . VAL A 1 100 ? 8.90133 10.70123 -3.40865 1.000 7.22060 221 VAL A CA 1
ATOM 1396 C C . VAL A 1 100 ? 9.13949 11.18511 -4.82586 1.000 8.45109 221 VAL A C 1
ATOM 1397 O O . VAL A 1 100 ? 9.40220 12.37059 -5.07424 1.000 10.37716 221 VAL A O 1
ATOM 1410 N N . GLY A 1 101 ? 9.06382 10.26196 -5.77630 1.000 7.74402 222 GLY A N 1
ATOM 1411 C CA . GLY A 1 101 ? 9.23775 10.58430 -7.17570 1.000 8.39096 222 GLY A CA 1
ATOM 1412 C C . GLY A 1 101 ? 10.64016 10.39134 -7.68673 1.000 7.91594 222 GLY A C 1
ATOM 1413 O O . GLY A 1 101 ? 10.85549 10.40218 -8.89723 1.000 8.00768 222 GLY A O 1
ATOM 1417 N N . GLN A 1 102 ? 11.61501 10.23997 -6.80907 1.000 6.98919 223 GLN A N 1
ATOM 1418 C CA . GLN A 1 102 ? 12.95599 9.92791 -7.26092 1.000 7.30288 223 GLN A CA 1
ATOM 1419 C C . GLN A 1 102 ? 12.96594 8.52861 -7.84570 1.000 7.09247 223 GLN A C 1
ATOM 1420 O O . GLN A 1 102 ? 12.28053 7.62350 -7.35179 1.000 8.54680 223 GLN A O 1
ATOM 1434 N N . VAL A 1 103 ? 13.77782 8.33687 -8.87878 1.000 6.17628 224 VAL A N 1
ATOM 1435 C CA . VAL A 1 103 ? 14.00621 7.02784 -9.48433 1.000 7.68502 224 VAL A CA 1
ATOM 1436 C C . VAL A 1 103 ? 15.44079 6.64364 -9.15423 1.000 6.50445 224 VAL A C 1
ATOM 1437 O O . VAL A 1 103 ? 16.38155 7.38714 -9.46292 1.000 7.37036 224 VAL A O 1
ATOM 1450 N N . VAL A 1 104 ? 15.59043 5.51934 -8.47181 1.000 5.23526 225 VAL A N 1
ATOM 1451 C CA . VAL A 1 104 ? 16.82167 5.13918 -7.79951 1.000 5.83679 225 VAL A CA 1
ATOM 1452 C C . VAL A 1 104 ? 17.05577 3.65438 -8.02908 1.000 5.32782 225 VAL A C 1
ATOM 1453 O O . VAL A 1 104 ? 16.19232 2.93956 -8.54582 1.000 6.15200 225 VAL A O 1
ATOM 1466 N N . MET A 1 105 ? 18.22473 3.17863 -7.61262 1.000 4.32228 226 MET A N 1
ATOM 1467 C CA . MET A 1 105 ? 18.49527 1.74760 -7.58453 1.000 5.31859 226 MET A CA 1
ATOM 1468 C C . MET A 1 105 ? 18.60182 1.30225 -6.13305 1.000 4.07594 226 MET A C 1
ATOM 1469 O O . MET A 1 105 ? 19.38530 1.86634 -5.36572 1.000 5.61119 226 MET A O 1
ATOM 1483 N N . LEU A 1 106 ? 17.78648 0.33190 -5.73716 1.000 4.68345 227 LEU A N 1
ATOM 1484 C CA . LEU A 1 106 ? 17.72332 -0.06519 -4.33992 1.000 4.85748 227 LEU A CA 1
ATOM 1485 C C . LEU A 1 106 ? 17.65385 -1.57571 -4.23279 1.000 4.78722 227 LEU A C 1
ATOM 1486 O O . LEU A 1 106 ? 17.47097 -2.28668 -5.22437 1.000 5.95784 227 LEU A O 1
ATOM 1502 N N . ASN A 1 107 ? 17.84713 -2.06642 -3.02405 1.000 5.36852 228 ASN A N 1
ATOM 1503 C CA . ASN A 1 107 ? 17.89765 -3.48976 -2.78259 1.000 5.98391 228 ASN A CA 1
ATOM 1504 C C . ASN A 1 107 ? 16.56122 -3.97676 -2.24420 1.000 6.10801 228 ASN A C 1
ATOM 1505 O O . ASN A 1 107 ? 16.04037 -3.41304 -1.28099 1.000 7.28939 228 ASN A O 1
ATOM 1516 N N . TYR A 1 108 ? 16.00593 -5.00998 -2.87293 1.000 7.05289 229 TYR A N 1
ATOM 1517 C CA . TYR A 1 108 ? 14.68623 -5.51467 -2.52476 1.000 7.29513 229 TYR A CA 1
ATOM 1518 C C . TYR A 1 108 ? 14.64346 -6.99680 -2.85709 1.000 8.20311 229 TYR A C 1
ATOM 1519 O O . TYR A 1 108 ? 15.26983 -7.44481 -3.81871 1.000 8.68199 229 TYR A O 1
ATOM 1537 N N . ASN A 1 109 ? 13.88274 -7.75124 -2.08081 1.000 8.58026 230 ASN A N 1
ATOM 1538 C CA . ASN A 1 109 ? 13.70411 -9.18183 -2.32588 1.000 9.61061 230 ASN A CA 1
ATOM 1539 C C . ASN A 1 109 ? 12.22245 -9.44009 -2.55139 1.000 10.28913 230 ASN A C 1
ATOM 1540 O O . ASN A 1 109 ? 11.44576 -9.48366 -1.58574 1.000 12.71284 230 ASN A O 1
ATOM 1551 N N . PRO A 1 110 ? 11.79042 -9.62051 -3.80485 1.000 10.66374 231 PRO A N 1
ATOM 1552 C CA . PRO A 1 110 ? 10.34712 -9.76935 -4.05685 1.000 14.17146 231 PRO A CA 1
ATOM 1553 C C . PRO A 1 110 ? 9.72593 -10.96270 -3.36796 1.000 15.57851 231 PRO A C 1
ATOM 1554 O O . PRO A 1 110 ? 8.59284 -10.86704 -2.88887 1.000 20.65248 231 PRO A O 1
ATOM 1565 N N . ASP A 1 111 ? 10.45299 -12.07066 -3.28016 1.000 15.63640 232 ASP A N 1
ATOM 1566 C CA . ASP A 1 111 ? 9.87415 -13.28066 -2.71836 1.000 18.52775 232 ASP A CA 1
ATOM 1567 C C . ASP A 1 111 ? 9.83859 -13.25049 -1.19985 1.000 16.94331 232 ASP A C 1
ATOM 1568 O O . ASP A 1 111 ? 8.95350 -13.86535 -0.59652 1.000 21.15325 232 ASP A O 1
ATOM 1577 N N . ASN A 1 112 ? 10.78221 -12.54787 -0.58135 1.000 14.76403 233 ASN A N 1
ATOM 1578 C CA . ASN A 1 112 ? 10.93049 -12.47916 0.86975 1.000 15.08596 233 ASN A CA 1
ATOM 1579 C C . ASN A 1 112 ? 11.22900 -11.02541 1.21173 1.000 13.48424 233 ASN A C 1
ATOM 1580 O O . ASN A 1 112 ? 12.37665 -10.65114 1.48030 1.000 13.01274 233 ASN A O 1
ATOM 1591 N N . PRO A 1 113 ? 10.19495 -10.17385 1.18448 1.000 13.07876 234 PRO A N 1
ATOM 1592 C CA . PRO A 1 113 ? 10.43430 -8.72124 1.19009 1.000 12.21249 234 PRO A CA 1
ATOM 1593 C C . PRO A 1 113 ? 11.09304 -8.18619 2.44280 1.000 11.85765 234 PRO A C 1
ATOM 1594 O O . PRO A 1 113 ? 11.53625 -7.03283 2.42995 1.000 11.96749 234 PRO A O 1
ATOM 1605 N N . LYS A 1 114 ? 11.15427 -8.95679 3.52644 1.000 13.86396 235 LYS A N 1
ATOM 1606 C CA . LYS A 1 114 ? 11.84815 -8.48156 4.71547 1.000 14.69736 235 LYS A CA 1
ATOM 1607 C C . LYS A 1 114 ? 13.34905 -8.68302 4.62672 1.000 15.45576 235 LYS A C 1
ATOM 1608 O O . LYS A 1 114 ? 14.07950 -8.17129 5.47950 1.000 19.09094 235 LYS A O 1
ATOM 1615 N N . GLU A 1 115 ? 13.82773 -9.36993 3.60267 1.000 13.59979 236 GLU A N 1
ATOM 1616 C CA . GLU A 1 115 ? 15.19256 -9.84895 3.56942 1.000 13.91646 236 GLU A CA 1
ATOM 1617 C C . GLU A 1 115 ? 15.98193 -9.17787 2.44492 1.000 13.72073 236 GLU A C 1
ATOM 1618 O O . GLU A 1 115 ? 15.43220 -8.56403 1.53066 1.000 11.87964 236 GLU A O 1
ATOM 1630 N N . ARG A 1 116 ? 17.30202 -9.33375 2.51855 1.000 14.05372 237 ARG A N 1
ATOM 1631 C CA . ARG A 1 116 ? 18.20213 -8.87442 1.47630 1.000 16.06676 237 ARG A CA 1
ATOM 1632 C C . ARG A 1 116 ? 17.85392 -9.53920 0.15383 1.000 10.74820 237 ARG A C 1
ATOM 1633 O O . ARG A 1 116 ? 17.53999 -10.73518 0.10096 1.000 13.50235 237 ARG A O 1
ATOM 1654 N N . GLY A 1 117 ? 17.93014 -8.76025 -0.92240 1.000 10.74790 238 GLY A N 1
ATOM 1655 C CA . GLY A 1 117 ? 17.64637 -9.25774 -2.24949 1.000 9.97572 238 GLY A CA 1
ATOM 1656 C C . GLY A 1 117 ? 18.63457 -8.77168 -3.27647 1.000 9.48099 238 GLY A C 1
ATOM 1657 O O . GLY A 1 117 ? 19.85473 -8.83578 -3.08543 1.000 12.65158 238 GLY A O 1
ATOM 1661 N N . PHE A 1 118 ? 18.09840 -8.27324 -4.37960 1.000 8.91969 239 PHE A N 1
ATOM 1662 C CA . PHE A 1 118 ? 18.85628 -7.83984 -5.53334 1.000 7.04126 239 PHE A CA 1
ATOM 1663 C C . PHE A 1 118 ? 18.61493 -6.36195 -5.76594 1.000 6.73076 239 PHE A C 1
ATOM 1664 O O . PHE A 1 118 ? 17.78958 -5.73158 -5.09111 1.000 7.39755 239 PHE A O 1
ATOM 1681 N N . TRP A 1 119 ? 19.33468 -5.80897 -6.72953 1.000 5.96955 240 TRP A N 1
ATOM 1682 C CA . TRP A 1 119 ? 19.34398 -4.37525 -6.98076 1.000 6.11385 240 TRP A CA 1
ATOM 1683 C C . TRP A 1 119 ? 18.45823 -4.03962 -8.16645 1.000 5.30615 240 TRP A C 1
ATOM 1684 O O . TRP A 1 119 ? 18.68937 -4.52876 -9.28131 1.000 7.21097 240 TRP A O 1
ATOM 1705 N N . TYR A 1 120 ? 17.43535 -3.23608 -7.93215 1.000 4.91080 241 TYR A N 1
ATOM 1706 C CA . TYR A 1 120 ? 16.41676 -2.92712 -8.91776 1.000 6.21843 241 TYR A CA 1
ATOM 1707 C C . TYR A 1 120 ? 16.20835 -1.42815 -9.03102 1.000 6.46440 241 TYR A C 1
ATOM 1708 O O . TYR A 1 120 ? 16.35482 -0.68137 -8.05653 1.000 6.74984 241 TYR A O 1
ATOM 1726 N N . ASP A 1 121 ? 15.80608 -0.99244 -10.21763 1.000 6.76603 242 ASP A N 1
ATOM 1727 C CA . ASP A 1 121 ? 15.29356 0.36015 -10.36157 1.000 7.93958 242 ASP A CA 1
ATOM 1728 C C . ASP A 1 121 ? 13.96952 0.46837 -9.62284 1.000 7.15383 242 ASP A C 1
ATOM 1729 O O . ASP A 1 121 ? 13.14876 -0.45176 -9.64739 1.000 7.76630 242 ASP A O 1
ATOM 1738 N N . ALA A 1 122 ? 13.74888 1.61345 -8.99591 1.000 5.87112 243 ALA A N 1
ATOM 1739 C CA . ALA A 1 122 ? 12.53228 1.83737 -8.23692 1.000 6.17346 243 ALA A CA 1
ATOM 1740 C C . ALA A 1 122 ? 12.20355 3.31573 -8.21437 1.000 5.91782 243 ALA A C 1
ATOM 1741 O O . ALA A 1 122 ? 13.08839 4.16208 -8.27118 1.000 8.22744 243 ALA A O 1
ATOM 1748 N N . GLU A 1 123 ? 10.91948 3.61287 -8.10248 1.000 7.04693 244 GLU A N 1
ATOM 1749 C CA . GLU A 1 123 ? 10.43024 4.98106 -7.98943 1.000 6.52227 244 GLU A CA 1
ATOM 1750 C C . GLU A 1 123 ? 9.85525 5.12415 -6.59032 1.000 6.29774 244 GLU A C 1
ATOM 1751 O O . GLU A 1 123 ? 8.94287 4.38346 -6.22568 1.000 7.24880 244 GLU A O 1
ATOM 1763 N N . ILE A 1 124 ? 10.38056 6.06390 -5.81118 1.000 6.28484 245 ILE A N 1
ATOM 1764 C CA . ILE A 1 124 ? 9.93803 6.20948 -4.43509 1.000 5.83346 245 ILE A CA 1
ATOM 1765 C C . ILE A 1 124 ? 8.48894 6.66636 -4.43345 1.000 6.80882 245 ILE A C 1
ATOM 1766 O O . ILE A 1 124 ? 8.12157 7.61233 -5.13941 1.000 7.23379 245 ILE A O 1
ATOM 1782 N N . SER A 1 125 ? 7.65577 5.97339 -3.65215 1.000 7.26478 246 SER A N 1
ATOM 1783 C CA . SER A 1 125 ? 6.22927 6.24689 -3.55230 1.000 7.69503 246 SER A CA 1
ATOM 1784 C C . SER A 1 125 ? 5.81048 6.78901 -2.18872 1.000 8.28433 246 SER A C 1
ATOM 1785 O O . SER A 1 125 ? 4.76842 7.45163 -2.08839 1.000 9.16573 246 SER A O 1
ATOM 1793 N N . ARG A 1 126 ? 6.57264 6.51749 -1.13938 1.000 6.95742 247 ARG A N 1
ATOM 1794 C CA . ARG A 1 126 ? 6.33338 7.11486 0.16776 1.000 6.97754 247 ARG A CA 1
ATOM 1795 C C . ARG A 1 126 ? 7.68280 7.35532 0.80337 1.000 6.75926 247 ARG A C 1
ATOM 1796 O O . ARG A 1 126 ? 8.59622 6.53956 0.66221 1.000 6.97007 247 ARG A O 1
ATOM 1817 N N . LYS A 1 127 ? 7.79525 8.44327 1.55166 1.000 8.14176 248 LYS A N 1
ATOM 1818 C CA . LYS A 1 127 ? 9.02256 8.72842 2.28797 1.000 8.22811 248 LYS A CA 1
ATOM 1819 C C . LYS A 1 127 ? 8.62053 9.56681 3.48871 1.000 9.22774 248 LYS A C 1
ATOM 1820 O O . LYS A 1 127 ? 8.19604 10.71679 3.33041 1.000 10.11634 248 LYS A O 1
ATOM 1839 N N . ARG A 1 128 ? 8.70688 8.98801 4.67956 1.000 8.29732 249 ARG A N 1
ATOM 1840 C CA . ARG A 1 128 ? 8.29317 9.70273 5.86947 1.000 11.48000 249 ARG A CA 1
ATOM 1841 C C . ARG A 1 128 ? 9.08929 9.16488 7.03906 1.000 9.47578 249 ARG A C 1
ATOM 1842 O O . ARG A 1 128 ? 9.34872 7.96553 7.11687 1.000 10.94849 249 ARG A O 1
ATOM 1863 N N . GLU A 1 129 ? 9.42841 10.03887 7.97456 1.000 11.56124 250 GLU A N 1
ATOM 1864 C CA . GLU A 1 129 ? 9.98623 9.61718 9.24629 1.000 10.43719 250 GLU A CA 1
ATOM 1865 C C . GLU A 1 129 ? 8.98070 9.92964 10.34054 1.000 10.68963 250 GLU A C 1
ATOM 1866 O O . GLU A 1 129 ? 8.52175 11.07098 10.46583 1.000 13.47575 250 GLU A O 1
ATOM 1878 N N . THR A 1 130 ? 8.62940 8.92557 11.11354 1.000 9.79875 251 THR A N 1
ATOM 1879 C CA . THR A 1 130 ? 7.84830 9.11141 12.31679 1.000 9.05090 251 THR A CA 1
ATOM 1880 C C . THR A 1 130 ? 8.74504 8.86560 13.52038 1.000 10.90029 251 THR A C 1
ATOM 1881 O O . THR A 1 130 ? 9.91734 8.50601 13.38492 1.000 10.70599 251 THR A O 1
ATOM 1892 N N . ARG A 1 131 ? 8.17861 9.04485 14.71169 1.000 9.81436 252 ARG A N 1
ATOM 1893 C CA . ARG A 1 131 ? 8.90193 8.71536 15.93348 1.000 11.29941 252 ARG A CA 1
ATOM 1894 C C . ARG A 1 131 ? 9.33037 7.25541 15.94339 1.000 12.58987 252 ARG A C 1
ATOM 1895 O O . ARG A 1 131 ? 10.35356 6.90811 16.54345 1.000 14.44705 252 ARG A O 1
ATOM 1916 N N . THR A 1 132 ? 8.58321 6.39407 15.25744 1.000 10.55960 253 THR A N 1
ATOM 1917 C CA . THR A 1 132 ? 8.77038 4.95077 15.29519 1.000 12.32547 253 THR A CA 1
ATOM 1918 C C . THR A 1 132 ? 9.62065 4.40392 14.15260 1.000 12.97102 253 THR A C 1
ATOM 1919 O O . THR A 1 132 ? 10.33492 3.40795 14.34686 1.000 12.82316 253 THR A O 1
ATOM 1930 N N . ALA A 1 133 ? 9.56510 5.00551 12.96569 1.000 9.83015 254 ALA A N 1
ATOM 1931 C CA . ALA A 1 133 ? 10.14648 4.34542 11.81061 1.000 10.18588 254 ALA A CA 1
ATOM 1932 C C . ALA A 1 133 ? 10.51842 5.32379 10.71851 1.000 8.86870 254 ALA A C 1
ATOM 1933 O O . ALA A 1 133 ? 9.91639 6.38780 10.56947 1.000 11.30276 254 ALA A O 1
ATOM 1940 N N . ARG A 1 134 ? 11.50239 4.91096 9.92335 1.000 10.53769 255 ARG A N 1
ATOM 1941 C CA . ARG A 1 134 ? 11.85125 5.57253 8.67049 1.000 10.46726 255 ARG A CA 1
ATOM 1942 C C . ARG A 1 134 ? 11.17547 4.78987 7.55398 1.000 12.81531 255 ARG A C 1
ATOM 1943 O O . ARG A 1 134 ? 11.65055 3.72540 7.13968 1.000 14.47079 255 ARG A O 1
ATOM 1964 N N . GLU A 1 135 ? 10.06258 5.32805 7.06880 1.000 8.71671 256 GLU A N 1
ATOM 1965 C CA . GLU A 1 135 ? 9.20219 4.64143 6.12452 1.000 9.15161 256 GLU A CA 1
ATOM 1966 C C . GLU A 1 135 ? 9.62817 5.01981 4.71790 1.000 8.07749 256 GLU A C 1
ATOM 1967 O O . GLU A 1 135 ? 9.59883 6.19887 4.34373 1.000 8.57541 256 GLU A O 1
ATOM 1979 N N . LEU A 1 136 ? 9.98668 4.02207 3.92513 1.000 8.18062 257 LEU A N 1
ATOM 1980 C CA . LEU A 1 136 ? 10.32951 4.22415 2.52561 1.000 6.81712 257 LEU A CA 1
ATOM 1981 C C . LEU A 1 136 ? 9.59069 3.16034 1.74795 1.000 6.92658 257 LEU A C 1
ATOM 1982 O O . LEU A 1 136 ? 9.73300 1.97367 2.05087 1.000 7.90826 257 LEU A O 1
ATOM 1998 N N . TYR A 1 137 ? 8.77684 3.58344 0.78677 1.000 6.40279 258 TYR A N 1
ATOM 1999 C CA . TYR A 1 137 ? 8.07248 2.67584 -0.09827 1.000 6.95531 258 TYR A CA 1
ATOM 2000 C C . TYR A 1 137 ? 8.43840 3.04557 -1.52414 1.000 7.17024 258 TYR A C 1
ATOM 2001 O O . TYR A 1 137 ? 8.70030 4.22003 -1.82144 1.000 6.45533 258 TYR A O 1
ATOM 2019 N N . ALA A 1 138 ? 8.43258 2.05634 -2.41394 1.000 6.78978 259 ALA A N 1
ATOM 2020 C CA . ALA A 1 138 ? 8.80571 2.32170 -3.78908 1.000 6.77136 259 ALA A CA 1
ATOM 2021 C C . ALA A 1 138 ? 8.11514 1.33674 -4.70810 1.000 6.90305 259 ALA A C 1
ATOM 2022 O O . ALA A 1 138 ? 7.79058 0.20552 -4.33270 1.000 7.95317 259 ALA A O 1
ATOM 2029 N N . ASN A 1 139 ? 7.89759 1.78209 -5.92854 1.000 7.87701 260 ASN A N 1
ATOM 2030 C CA . ASN A 1 139 ? 7.49303 0.90520 -7.02053 1.000 7.56159 260 ASN A CA 1
ATOM 2031 C C . ASN A 1 139 ? 8.76040 0.29479 -7.58064 1.000 9.81717 260 ASN A C 1
ATOM 2032 O O . ASN A 1 139 ? 9.58519 1.01437 -8.15429 1.000 11.52824 260 ASN A O 1
ATOM 2043 N N . VAL A 1 140 ? 8.93005 -1.01458 -7.37627 1.000 9.25711 261 VAL A N 1
ATOM 2044 C CA . VAL A 1 140 ? 10.20334 -1.70737 -7.58259 1.000 11.52087 261 VAL A CA 1
ATOM 2045 C C . VAL A 1 140 ? 10.13336 -2.54276 -8.85355 1.000 12.42380 261 VAL A C 1
ATOM 2046 O O . VAL A 1 140 ? 9.06301 -3.00677 -9.27047 1.000 12.65429 261 VAL A O 1
ATOM 2059 N N . VAL A 1 141 ? 11.30806 -2.76874 -9.45300 1.000 10.07266 262 VAL A N 1
ATOM 2060 C CA . VAL A 1 141 ? 11.42053 -3.45822 -10.73337 1.000 12.13618 262 VAL A CA 1
ATOM 2061 C C . VAL A 1 141 ? 10.68354 -2.62174 -11.77798 1.000 12.86460 262 VAL A C 1
ATOM 2062 O O . VAL A 1 141 ? 9.83119 -3.12581 -12.52063 1.000 13.87425 262 VAL A O 1
ATOM 2075 N N . LEU A 1 142 ? 11.02942 -1.33277 -11.84521 1.000 11.84227 263 LEU A N 1
ATOM 2076 C CA . LEU A 1 142 ? 10.31053 -0.39930 -12.70086 1.000 14.86487 263 LEU A CA 1
ATOM 2077 C C . LEU A 1 142 ? 10.32262 -0.87297 -14.14198 1.000 16.08979 263 LEU A C 1
ATOM 2078 O O . LEU A 1 142 ? 11.37129 -1.23975 -14.68387 1.000 17.39512 263 LEU A O 1
ATOM 2094 N N . GLY A 1 143 ? 9.16030 -0.80506 -14.78275 1.000 15.57595 264 GLY A N 1
ATOM 2095 C CA . GLY A 1 143 ? 8.95467 -1.34728 -16.10921 1.000 19.90179 264 GLY A CA 1
ATOM 2096 C C . GLY A 1 143 ? 7.68858 -2.17913 -16.14482 1.000 22.54456 264 GLY A C 1
ATOM 2097 O O . GLY A 1 143 ? 6.73628 -1.90993 -15.40514 1.000 21.49309 264 GLY A O 1
ATOM 2101 N N . ASP A 1 144 ? 7.67071 -3.19791 -16.99544 1.000 17.90055 265 ASP A N 1
ATOM 2102 C CA . ASP A 1 144 ? 6.55716 -4.12982 -17.04964 1.000 23.51917 265 ASP A CA 1
ATOM 2103 C C . ASP A 1 144 ? 6.41198 -4.87661 -15.73128 1.000 27.10658 265 ASP A C 1
ATOM 2104 O O . ASP A 1 144 ? 7.40168 -5.29798 -15.11833 1.000 17.02179 265 ASP A O 1
ATOM 2113 N N . ASP A 1 145 ? 5.16032 -5.06486 -15.31575 1.000 21.77138 266 ASP A N 1
ATOM 2114 C CA . ASP A 1 145 ? 4.82712 -5.86155 -14.14155 1.000 26.44336 266 ASP A CA 1
ATOM 2115 C C . ASP A 1 145 ? 5.67108 -5.43078 -12.94602 1.000 22.76477 266 ASP A C 1
ATOM 2116 O O . ASP A 1 145 ? 6.24507 -6.25476 -12.23040 1.000 18.84678 266 ASP A O 1
ATOM 2123 N N . SER A 1 146 ? 5.77021 -4.11317 -12.75094 1.000 19.68165 267 SER A N 1
ATOM 2124 C CA . SER A 1 146 ? 6.43704 -3.59043 -11.56984 1.000 16.75148 267 SER A CA 1
ATOM 2125 C C . SER A 1 146 ? 5.66057 -3.95160 -10.30543 1.000 16.38486 267 SER A C 1
ATOM 2126 O O . SER A 1 146 ? 4.45901 -4.22189 -10.32761 1.000 16.99816 267 SER A O 1
ATOM 2134 N N . LEU A 1 147 ? 6.38338 -3.95097 -9.19660 1.000 12.34593 268 LEU A N 1
ATOM 2135 C CA . LEU A 1 147 ? 5.85795 -4.27971 -7.87003 1.000 10.67499 268 LEU A CA 1
ATOM 2136 C C . LEU A 1 147 ? 5.60033 -2.95502 -7.17658 1.000 10.33233 268 LEU A C 1
ATOM 2137 O O . LEU A 1 147 ? 6.52954 -2.29116 -6.72321 1.000 10.28200 268 LEU A O 1
ATOM 2153 N N . ASN A 1 148 ? 4.35346 -2.54770 -7.11103 1.000 12.86043 269 ASN A N 1
ATOM 2154 C CA . ASN A 1 148 ? 4.07677 -1.18323 -6.70436 1.000 13.31268 269 ASN A CA 1
ATOM 2155 C C . ASN A 1 148 ? 3.96188 -1.03665 -5.19369 1.000 12.95399 269 ASN A C 1
ATOM 2156 O O . ASN A 1 148 ? 3.48415 -1.93489 -4.49636 1.000 13.62889 269 ASN A O 1
ATOM 2167 N N . ASP A 1 149 ? 4.42724 0.11499 -4.70823 1.000 10.82506 270 ASP A N 1
ATOM 2168 C CA . ASP A 1 149 ? 4.28227 0.54269 -3.32042 1.000 10.48981 270 ASP A CA 1
ATOM 2169 C C . ASP A 1 149 ? 4.76065 -0.52478 -2.34138 1.000 9.76813 270 ASP A C 1
ATOM 2170 O O . ASP A 1 149 ? 4.06403 -0.87450 -1.39105 1.000 11.86681 270 ASP A O 1
ATOM 2179 N N . CYS A 1 150 ? 5.99355 -0.98836 -2.54698 1.000 8.52720 271 CYS A N 1
ATOM 2180 C CA . CYS A 1 150 ? 6.64279 -1.96088 -1.67362 1.000 10.43634 271 CYS A CA 1
ATOM 2181 C C . CYS A 1 150 ? 7.37698 -1.25448 -0.54831 1.000 8.07418 271 CYS A C 1
ATOM 2182 O O . CYS A 1 150 ? 8.06362 -0.26704 -0.78517 1.000 7.81042 271 CYS A O 1
ATOM 2190 N N . ARG A 1 151 ? 7.27978 -1.80243 0.65972 1.000 9.10745 272 ARG A N 1
ATOM 2191 C CA . ARG A 1 151 ? 8.05802 -1.28575 1.77828 1.000 8.12611 272 ARG A CA 1
ATOM 2192 C C . ARG A 1 151 ? 9.51393 -1.69331 1.60581 1.000 7.50838 272 ARG A C 1
ATOM 2193 O O . ARG A 1 151 ? 9.82282 -2.87289 1.40530 1.000 9.54814 272 ARG A O 1
ATOM 2214 N N . ILE A 1 152 ? 10.40473 -0.72908 1.68303 1.000 6.82981 273 ILE A N 1
ATOM 2215 C CA . ILE A 1 152 ? 11.83415 -0.95523 1.46983 1.000 7.49278 273 ILE A CA 1
ATOM 2216 C C . ILE A 1 152 ? 12.51942 -1.06874 2.82383 1.000 8.34155 273 ILE A C 1
ATOM 2217 O O . ILE A 1 152 ? 12.29390 -0.24354 3.72152 1.000 10.65761 273 ILE A O 1
ATOM 2234 N N . ILE A 1 153 ? 13.34225 -2.08783 2.98478 1.000 7.24510 274 ILE A N 1
ATOM 2235 C CA . ILE A 1 153 ? 14.07587 -2.30679 4.22167 1.000 9.00269 274 ILE A CA 1
ATOM 2236 C C . ILE A 1 153 ? 15.36523 -1.51199 4.23746 1.000 8.38725 274 ILE A C 1
ATOM 2237 O O . ILE A 1 153 ? 15.71581 -0.89198 5.24413 1.000 9.39083 274 ILE A O 1
ATOM 2253 N N . PHE A 1 154 ? 16.10101 -1.53564 3.13714 1.000 8.13084 275 PHE A N 1
ATOM 2254 C CA . PHE A 1 154 ? 17.48454 -1.05258 3.10337 1.000 7.98741 275 PHE A CA 1
ATOM 2255 C C . PHE A 1 154 ? 17.53392 0.41826 2.69733 1.000 7.17252 275 PHE A C 1
ATOM 2256 O O . PHE A 1 154 ? 18.04905 0.81490 1.65363 1.000 7.27099 275 PHE A O 1
ATOM 2273 N N . VAL A 1 155 ? 17.02313 1.24258 3.61446 1.000 6.73913 276 VAL A N 1
ATOM 2274 C CA . VAL A 1 155 ? 16.77749 2.65459 3.33851 1.000 6.66469 276 VAL A CA 1
ATOM 2275 C C . VAL A 1 155 ? 18.04706 3.49622 3.36068 1.000 6.56785 276 VAL A C 1
ATOM 2276 O O . VAL A 1 155 ? 18.01113 4.64902 2.91161 1.000 6.74645 276 VAL A O 1
ATOM 2289 N N . ASP A 1 156 ? 19.16440 2.94499 3.83911 1.000 7.20094 277 ASP A N 1
ATOM 2290 C CA . ASP A 1 156 ? 20.44960 3.62693 3.87611 1.000 7.50314 277 ASP A CA 1
ATOM 2291 C C . ASP A 1 156 ? 21.36089 3.18849 2.74688 1.000 7.43742 277 ASP A C 1
ATOM 2292 O O . ASP A 1 156 ? 22.53305 3.57153 2.71759 1.000 8.76449 277 ASP A O 1
ATOM 2301 N N . GLU A 1 157 ? 20.86281 2.35604 1.84255 1.000 7.22308 278 GLU A N 1
ATOM 2302 C CA . GLU A 1 157 ? 21.65342 1.79335 0.76001 1.000 7.53374 278 GLU A CA 1
ATOM 2303 C C . GLU A 1 157 ? 20.99461 2.04379 -0.58161 1.000 5.84050 278 GLU A C 1
ATOM 2304 O O . GLU A 1 157 ? 21.03189 1.19647 -1.48742 1.000 7.45035 278 GLU A O 1
ATOM 2316 N N . VAL A 1 158 ? 20.36356 3.19097 -0.73572 1.000 6.09585 279 VAL A N 1
ATOM 2317 C CA . VAL A 1 158 ? 19.70728 3.55602 -1.98688 1.000 5.80132 279 VAL A CA 1
ATOM 2318 C C . VAL A 1 158 ? 20.71267 4.29612 -2.85691 1.000 6.21473 279 VAL A C 1
ATOM 2319 O O . VAL A 1 158 ? 21.33833 5.26350 -2.40965 1.000 7.80427 279 VAL A O 1
ATOM 2332 N N . PHE A 1 159 ? 20.87712 3.84966 -4.10046 1.000 5.63029 280 PHE A N 1
ATOM 2333 C CA . PHE A 1 159 ? 21.86424 4.42506 -5.00158 1.000 5.12895 280 PHE A CA 1
ATOM 2334 C C . PHE A 1 159 ? 21.24936 5.34010 -6.04354 1.000 5.72873 280 PHE A C 1
ATOM 2335 O O . PHE A 1 159 ? 20.17372 5.07138 -6.58191 1.000 5.85714 280 PHE A O 1
ATOM 2352 N N . LYS A 1 160 ? 21.98732 6.40028 -6.34191 1.000 5.50180 281 LYS A N 1
ATOM 2353 C CA . LYS A 1 160 ? 21.75849 7.20181 -7.53008 1.000 6.67870 281 LYS A CA 1
ATOM 2354 C C . LYS A 1 160 ? 22.04001 6.36583 -8.77076 1.000 6.52281 281 LYS A C 1
ATOM 2355 O O . LYS A 1 160 ? 23.00036 5.59578 -8.83078 1.000 6.35994 281 LYS A O 1
ATOM 2368 N N . ILE A 1 161 ? 21.19674 6.52960 -9.77335 1.000 6.77006 282 ILE A N 1
ATOM 2369 C CA . ILE A 1 161 ? 21.40200 5.90639 -11.07431 1.000 5.99742 282 ILE A CA 1
ATOM 2370 C C . ILE A 1 161 ? 22.31482 6.79350 -11.90623 1.000 6.42616 282 ILE A C 1
ATOM 2371 O O . ILE A 1 161 ? 22.04432 7.98377 -12.09201 1.000 7.34911 282 ILE A O 1
ATOM 2387 N N . GLU A 1 162 ? 23.40125 6.21496 -12.41510 1.000 6.75141 283 GLU A N 1
ATOM 2388 C CA . GLU A 1 162 ? 24.31513 6.93878 -13.29851 1.000 6.75808 283 GLU A CA 1
ATOM 2389 C C . GLU A 1 162 ? 23.70826 7.06056 -14.68460 1.000 8.23193 283 GLU A C 1
ATOM 2390 O O . GLU A 1 162 ? 23.17767 6.08851 -15.21877 1.000 8.10157 283 GLU A O 1
ATOM 2402 N N . ARG A 1 163 ? 23.81328 8.24916 -15.26108 1.000 9.61085 284 ARG A N 1
ATOM 2403 C CA . ARG A 1 163 ? 23.22454 8.56270 -16.54632 1.000 11.67184 284 ARG A CA 1
ATOM 2404 C C . ARG A 1 163 ? 24.25064 9.36358 -17.33377 1.000 16.71670 284 ARG A C 1
ATOM 2405 O O . ARG A 1 163 ? 24.95110 10.21526 -16.76404 1.000 25.74040 284 ARG A O 1
ATOM 2426 N N . PRO A 1 164 ? 24.36049 9.11825 -18.63975 1.000 29.57514 285 PRO A N 1
ATOM 2427 C CA . PRO A 1 164 ? 25.34086 9.75516 -19.52258 1.000 29.20186 285 PRO A CA 1
ATOM 2428 C C . PRO A 1 164 ? 25.34651 11.27299 -19.44145 1.000 35.03345 285 PRO A C 1
ATOM 2429 O O . PRO A 1 164 ? 26.21460 11.86784 -20.08228 1.000 40.47170 285 PRO A O 1
#

Sequence (159 aa):
DMWDETELGLYKVNEYVDARDTNMGAWFEAQVVRVTRKAPSRDEPCSSTSRPALEEDVIYHVKYDDYPENGVVQMMNSRDVRARARTIIKWQDLEVGQVVMLNYNPDNPKERGFWYDAEISRKRETRTARELYANVVLGDDSLNDCRIIFVDEVFKIERP

InterPro domains:
  IPR000626 Ubiquitin-like domain [PF00240] (3-75)
  IPR000626 Ubiquitin-like domain [PS50053] (1-75)
  IPR000626 Ubiquitin-like domain [SM00213] (1-74)
  IPR001841 Zinc finger, RING-type [PS50089] (318-364)
  IPR001841 Zinc finger, RING-type [PS50089] (724-763)
  IPR001841 Zinc finger, RING-type [SM00184] (318-363)
  IPR001841 Zinc finger, RING-type [SM00184] (724-762)
  IPR001965 Zinc finger, PHD-type [SM00249] (317-364)
  IPR003105 SRA-YDG [PF02182] (417-585)
  IPR003105 SRA-YDG [PS51015] (419-582)
  IPR003105 SRA-YDG [SM00466] (414-586)
  IPR011011 Zinc finger, FYVE/PHD-type [SSF57903] (316-367)
  IPR013083 Zinc finger, RING/FYVE/PHD-type [G3DSA:3.30.40.10] (670-793)
  IPR015947 PUA-like superfamily [SSF88697] (400-607)
  IPR017907 Zinc finger, RING-type, conserved site [PS00518] (739-748)
  IPR019787 Zinc finger, PHD-finger [PF00628] (318-363)
  IPR019787 Zinc finger, PHD-finger [PS50016] (310-366)
  IPR021991 UHRF1, tandem tudor domain [PF12148] (133-284)
  IPR029071 Ubiquitin-like domain superfamily [SSF54236] (1-96)
  IPR036987 SRA-YDG superfamily [G3DSA:2.30.280.10] (399-609)

Nearest PDB structures (foldseek):
  6w92-assembly1_A  TM=1.006E+00  e=1.693E-29  Homo sapiens
  6vyj-assembly1_A  TM=9.986E-01  e=2.264E-25  Homo sapiens
  7fb7-assembly2_B  TM=9.146E-01  e=3.422E-22  Homo sapiens
  8xv7-assembly4_G  TM=9.498E-01  e=2.139E-19  Homo sapiens
  5iay-assembly1_A  TM=8.561E-01  e=2.337E-21  Homo sapiens

Organism: Homo sapiens (NCBI:txid9606)

Solvent-accessible surface area: 9538 Å² total; per-residue (Å²): 118,57,115,91,28,114,145,40,19,70,28,104,79,104,74,75,0,15,0,48,22,101,143,57,17,0,11,40,69,0,49,0,56,91,8,4,38,76,38,26,67,120,103,112,82,72,62,38,105,117,70,74,24,108,41,72,79,2,67,3,13,0,84,6,85,109,72,70,135,79,27,86,35,115,2,86,22,200,32,7,23,26,99,28,151,65,74,32,97,20,120,86,6,104,87,43,43,63,0,10,0,1,15,27,49,126,86,59,96,101,115,18,98,61,10,15,0,62,2,37,114,56,141,111,46,228,129,28,93,31,0,30,0,28,0,31,52,58,143,109,35,59,105,59,16,106,5,74,39,10,72,54,0,38,83,10,33,173,131

Radius of gyration: 18.36 Å; Cα contacts (8 Å, |Δi|>4): 357; chains: 1; bounding box: 32×33×66 Å

GO terms:
  GO:0061630 ubiquitin protein ligase activity (F, IDA)
  GO:0141119 chromosomal DNA methylation maintenance following DNA replication (P, IDA)
  GO:0006511 ubiquitin-dependent protein catabolic process (P, IDA)
  GO:0090307 mitotic spindle assembly (P, IDA)
  GO:0071168 protein localization to chromatin (P, IDA)
  GO:0005819 spindle (C, IC)
  GO:0062072 histone H3K9me2/3 reader acti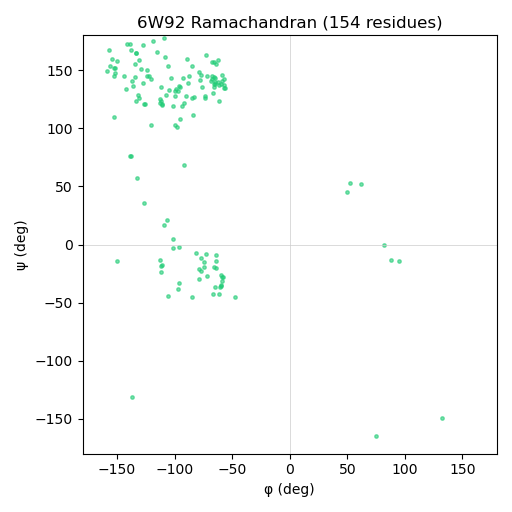vity (F, IDA)
  GO:0004842 ubiquitin-protein transferase activity (F, IDA)
  GO:0000785 chromatin (C, IDA)
  GO:0000791 euchromatin (C, IDA)
  GO:0000792 heterochromatin (C, IDA)
  GO:0005657 replication fork (C, IDA)
  GO:0008270 zinc ion binding (F, IDA)
  GO:0008327 methyl-CpG binding (F, IDA)
  GO:0042393 histone binding (F, IDA)
  GO:0044729 hemi-methylated DNA-binding (F, IDA)
  GO:0051865 protein autoubiquitination (P, IDA)
  GO:0140234 histone H3K23 ubiquitin ligase activity (F, IDA)
  GO:0140248 histone H3K18 ubiquitin ligase activity (F, IDA)
  GO:0140851 histone H3K14 ubiquitin ligase activity (F, IDA)

Foldseek 3Di:
DKDFDQPQAPAHAQDWWWFQDPPPRFTAIKGFHTKTADDDDPPDDPADPVRGDHSQRIWTWIAGPVCNVVPTDIGGSVGIGHDWDDWQALVRDDAQDWWWAFACVVDGQDTHGIWTWGWHDADDDPVDGWTFTQTSPDPPTDHGRTHDPSGGITHGDDD

B-factor: mean 15.07, std 8.18, range [4.08, 49.74]